Protein AF-A0A929NWH7-F1 (afdb_monomer)

Solvent-accessible surface area (backbone atoms only — not comparable to full-atom values): 11672 Å² total; per-residue (Å²): 136,89,58,57,72,50,75,43,65,22,71,52,68,51,61,23,46,76,48,80,46,80,46,52,67,45,84,37,36,74,33,20,36,39,40,18,30,9,59,18,56,15,31,18,7,38,38,40,39,38,17,72,47,28,38,37,25,41,30,85,75,80,77,41,48,90,88,38,73,91,69,70,60,56,6,30,41,39,13,32,5,59,22,52,9,30,15,7,35,39,39,39,40,25,42,28,40,38,24,32,28,11,38,40,38,11,24,6,38,13,60,14,32,18,6,34,37,39,39,41,24,37,31,38,40,29,26,62,32,7,38,40,38,10,8,10,35,69,77,6,32,32,39,17,6,35,36,39,37,48,24,74,35,37,40,39,32,31,21,44,82,89,63,93,61,82,80,91,82,68,67,65,56,30,28,33,8,37,40,29,7,40,8,50,9,50,27,28,14,13,36,32,41,39,38,29,37,31,41,38,29,23,37,44,8,38,40,30,16,20,4,46,25,70,15,31,15,15,37,36,41,38,44,26,33,28,38,38,34,27,46,54,27,39,83,47,35,28,8,39,43,72,58,56,64,46,77,35,81,34,73,27,48,65,32,52,76,48,81,45,57,75,72,43,80,47,80,43,76,59,76,96,120

Sequence (273 aa):
MHHNTIDVSTRGAGEGGNIEIQTQQIHMGENAKILNNSYSTGNGGQINIKATERLELIDQHIFLTEEDVDKYWKTNIKTNNLSSGNGGSINIDTQYLKLSSGYIFSNTNGQGHGGTIMINSNFLELVSGSLIMAGVLPDGTGDGGEIELNITDTIKLSGFRPGFISDNSIMIHNLQSGIGPVTTGAGNSGLLDISAKNLIISDYASVGAATLTSGNAGSMKIDVDNLYLQSGGLLTNSSSAILGGKFWLATGNGGNLTVIAKEDIIIEGHNPF

Nearest PDB structures (foldseek):
  4yzq-assembly2_B  TM=3.232E-01  e=5.334E+00  Caldicellulosiruptor bescii DSM 6725
  1ee6-assembly1_A  TM=2.459E-01  e=3.525E+00  Bacillus sp. KSM-P15
  4phb-assembly1_A  TM=2.037E-01  e=2.721E+00  Acetivibrio thermocellus ATCC 27405

Secondary structure (DSSP, 8-state):
----EEE--B-SSSPP-EEEEEEEEEEEETT-EEE--B-SSSPP-EEEEEEEEEEEEE-------TTTTTT----EEEEEE-SSSPP-EEEEEEEEEEEES-EEEEEESSSS---EEEEEEEEEEEESS-EEE-SB-TT-BS---EEEEEEEEEEEEE--------SSS--------EEE--B-SBS---EEEEEEEEEEEETT-EEE--BSSSSPP-EEEEEEEEEEEETT-EEE-SSEEEETTEEEE--S---EEEEEEEEEEEEE-----

Structure (mmCIF, N/CA/C/O backbone):
data_AF-A0A929NWH7-F1
#
_entry.id   AF-A0A929NWH7-F1
#
loop_
_atom_site.group_PDB
_atom_site.id
_atom_site.type_symbol
_atom_site.label_atom_id
_atom_site.label_alt_id
_atom_site.label_comp_id
_atom_site.label_asym_id
_atom_site.label_entity_id
_atom_site.label_seq_id
_atom_site.pdbx_PDB_ins_code
_atom_site.Cartn_x
_atom_site.Cartn_y
_atom_site.Cartn_z
_atom_site.occupancy
_atom_site.B_iso_or_equiv
_atom_site.auth_seq_id
_atom_site.auth_comp_id
_atom_site.auth_asym_id
_atom_site.auth_atom_id
_atom_site.pdbx_PDB_model_num
ATOM 1 N N . MET A 1 1 ? 25.118 -11.922 1.288 1.00 50.62 1 MET A N 1
ATOM 2 C CA . MET A 1 1 ? 24.035 -12.004 2.291 1.00 50.62 1 MET A CA 1
ATOM 3 C C . MET A 1 1 ? 22.933 -12.844 1.681 1.00 50.62 1 MET A C 1
ATOM 5 O O . MET A 1 1 ? 22.625 -12.620 0.517 1.00 50.62 1 MET A O 1
ATOM 9 N N . HIS A 1 2 ? 22.430 -13.845 2.398 1.00 60.41 2 HIS A N 1
ATOM 10 C CA . HIS A 1 2 ? 21.413 -14.760 1.881 1.00 60.41 2 HIS A CA 1
ATOM 11 C C . HIS A 1 2 ? 20.032 -14.251 2.292 1.00 60.41 2 HIS A C 1
ATOM 13 O O . HIS A 1 2 ? 19.803 -13.999 3.468 1.00 60.41 2 HIS A O 1
ATOM 19 N N . HIS A 1 3 ? 19.140 -14.087 1.323 1.00 74.50 3 HIS A N 1
ATOM 20 C CA . HIS A 1 3 ? 17.717 -13.852 1.538 1.00 74.50 3 HIS A CA 1
ATOM 21 C C . HIS A 1 3 ? 16.955 -14.954 0.806 1.00 74.50 3 HIS A C 1
ATOM 23 O O . HIS A 1 3 ? 17.344 -15.353 -0.295 1.00 74.50 3 HIS A O 1
ATOM 29 N N . ASN A 1 4 ? 15.872 -15.442 1.402 1.00 89.94 4 ASN A N 1
ATOM 30 C CA . ASN A 1 4 ? 14.994 -16.387 0.724 1.00 89.94 4 ASN A CA 1
ATOM 31 C C . ASN A 1 4 ? 14.063 -15.625 -0.216 1.00 89.94 4 ASN A C 1
ATOM 33 O O . ASN A 1 4 ? 13.573 -14.539 0.108 1.00 89.94 4 ASN A O 1
ATOM 37 N N . THR A 1 5 ? 13.860 -16.154 -1.419 1.00 93.44 5 THR A N 1
ATOM 38 C CA . THR A 1 5 ? 13.087 -15.462 -2.448 1.00 93.44 5 THR A CA 1
ATOM 39 C C . THR A 1 5 ? 12.291 -16.452 -3.289 1.00 93.44 5 THR A C 1
ATOM 41 O O . THR A 1 5 ? 12.854 -17.412 -3.808 1.00 93.44 5 THR A O 1
ATOM 44 N N . ILE A 1 6 ? 10.995 -16.182 -3.439 1.00 95.75 6 ILE A N 1
ATOM 45 C CA . ILE A 1 6 ? 10.158 -16.733 -4.510 1.00 95.75 6 ILE A CA 1
ATOM 46 C C . ILE A 1 6 ? 10.150 -15.680 -5.622 1.00 95.75 6 ILE A C 1
ATOM 48 O O . ILE A 1 6 ? 9.746 -14.549 -5.365 1.00 95.75 6 ILE A O 1
ATOM 52 N N . ASP A 1 7 ? 10.637 -16.014 -6.818 1.00 94.06 7 ASP A N 1
ATOM 53 C CA . ASP A 1 7 ? 10.795 -15.055 -7.921 1.00 94.06 7 ASP A CA 1
ATOM 54 C C . ASP A 1 7 ? 10.292 -15.621 -9.252 1.00 94.06 7 ASP A C 1
ATOM 56 O O . ASP A 1 7 ? 10.698 -16.708 -9.668 1.00 94.06 7 ASP A O 1
ATOM 60 N N . VAL A 1 8 ? 9.444 -14.851 -9.931 1.00 93.50 8 VAL A N 1
ATOM 61 C CA . VAL A 1 8 ? 9.025 -15.075 -11.319 1.00 93.50 8 VAL A CA 1
ATOM 62 C C . VAL A 1 8 ? 9.213 -13.762 -12.070 1.00 93.50 8 VAL A C 1
ATOM 64 O O . VAL A 1 8 ? 8.277 -12.997 -12.252 1.00 93.50 8 VAL A O 1
ATOM 67 N N . SER A 1 9 ? 10.448 -13.468 -12.471 1.00 90.38 9 SER A N 1
ATOM 68 C CA . SER A 1 9 ? 10.786 -12.211 -13.148 1.00 90.38 9 SER A CA 1
ATOM 69 C C . SER A 1 9 ? 10.936 -12.362 -14.665 1.00 90.38 9 SER A C 1
ATOM 71 O O . SER A 1 9 ? 11.575 -13.302 -15.146 1.00 90.38 9 SER A O 1
ATOM 73 N N . THR A 1 10 ? 10.453 -11.374 -15.422 1.00 89.06 10 THR A N 1
ATOM 74 C CA . THR A 1 10 ? 10.613 -11.300 -16.883 1.00 89.06 10 THR A CA 1
ATOM 75 C C . THR A 1 10 ? 11.720 -10.314 -17.262 1.00 89.06 10 THR A C 1
ATOM 77 O O . THR A 1 10 ? 11.726 -9.161 -16.838 1.00 89.06 10 THR A O 1
ATOM 80 N N . ARG A 1 11 ? 12.689 -10.765 -18.074 1.00 87.56 11 ARG A N 1
ATOM 81 C CA . ARG A 1 11 ? 13.831 -9.941 -18.532 1.00 87.56 11 ARG A CA 1
ATOM 82 C C . ARG A 1 11 ? 13.732 -9.460 -19.980 1.00 87.56 11 ARG A C 1
ATOM 84 O O . ARG A 1 11 ? 14.387 -8.487 -20.332 1.00 87.56 11 ARG A O 1
ATOM 91 N N . GLY A 1 12 ? 12.969 -10.161 -20.816 1.00 85.56 12 GLY A N 1
ATOM 92 C CA . GLY A 1 12 ? 12.700 -9.768 -22.202 1.00 85.56 12 GLY A CA 1
ATOM 93 C C . GLY A 1 12 ? 11.411 -8.959 -22.318 1.00 85.56 12 GLY A C 1
ATOM 94 O O . GLY A 1 12 ? 10.717 -8.779 -21.329 1.00 85.56 12 GLY A O 1
ATOM 95 N N . ALA A 1 13 ? 11.052 -8.532 -23.527 1.00 86.50 13 ALA A N 1
ATOM 96 C CA . ALA A 1 13 ? 9.878 -7.689 -23.793 1.00 86.50 13 ALA A CA 1
ATOM 97 C C . ALA A 1 13 ? 8.502 -8.341 -23.513 1.00 86.50 13 ALA A C 1
ATOM 99 O O . ALA A 1 13 ? 7.478 -7.744 -23.826 1.00 86.50 13 ALA A O 1
ATOM 100 N N . GLY A 1 14 ? 8.468 -9.568 -22.983 1.00 85.81 14 GLY A N 1
ATOM 101 C CA . GLY A 1 14 ? 7.230 -10.265 -22.642 1.00 85.81 14 GLY A CA 1
ATOM 102 C C . GLY A 1 14 ? 6.601 -9.752 -21.348 1.00 85.81 14 GLY A C 1
ATOM 103 O O . GLY A 1 14 ? 7.242 -9.060 -20.560 1.00 85.81 14 GLY A O 1
ATOM 104 N N . GLU A 1 15 ? 5.348 -10.133 -21.124 1.00 87.62 15 GLU A N 1
ATOM 105 C CA . GLU A 1 15 ? 4.619 -9.835 -19.889 1.00 87.62 15 GLU A CA 1
ATOM 106 C C . GLU A 1 15 ? 5.225 -10.567 -18.675 1.00 87.62 15 GLU A C 1
ATOM 108 O O . GLU A 1 15 ? 5.894 -11.603 -18.804 1.00 87.62 15 GLU A O 1
ATOM 113 N N . GLY A 1 16 ? 4.998 -10.025 -17.479 1.00 87.06 16 GLY A N 1
ATOM 114 C CA . GLY A 1 16 ? 5.315 -10.691 -16.220 1.00 87.06 16 GLY A CA 1
ATOM 115 C C . GLY A 1 16 ? 4.532 -11.995 -16.039 1.00 87.06 16 GLY A C 1
ATOM 116 O O . GLY A 1 16 ? 3.423 -12.154 -16.548 1.00 87.06 16 GLY A O 1
ATOM 117 N N . GLY A 1 17 ? 5.125 -12.951 -15.322 1.00 91.25 17 GLY A N 1
ATOM 118 C CA . GLY A 1 17 ? 4.490 -14.244 -15.057 1.00 91.25 17 GLY A CA 1
ATOM 119 C C . GLY A 1 17 ? 3.414 -14.169 -13.971 1.00 91.25 17 GLY A C 1
ATOM 120 O O . GLY A 1 17 ? 2.932 -13.094 -13.615 1.00 91.25 17 GLY A O 1
ATOM 121 N N . ASN A 1 18 ? 3.066 -15.318 -13.391 1.00 94.94 18 ASN A N 1
ATOM 122 C CA . ASN A 1 18 ? 2.160 -15.402 -12.245 1.00 94.94 18 ASN A CA 1
ATOM 123 C C . ASN A 1 18 ? 2.819 -16.173 -11.091 1.00 94.94 18 ASN A C 1
ATOM 125 O O . ASN A 1 18 ? 3.452 -17.205 -11.320 1.00 94.94 18 ASN A O 1
ATOM 129 N N . ILE A 1 19 ? 2.635 -15.692 -9.863 1.00 97.94 19 ILE A N 1
ATOM 130 C CA . ILE A 1 19 ? 2.938 -16.417 -8.626 1.00 97.94 19 ILE A CA 1
ATOM 131 C C . ILE A 1 19 ? 1.615 -16.702 -7.929 1.00 97.94 19 ILE A C 1
ATOM 133 O O . ILE A 1 19 ? 0.896 -15.777 -7.576 1.00 97.94 19 ILE A O 1
ATOM 137 N N . GLU A 1 20 ? 1.328 -17.975 -7.681 1.00 98.38 20 GLU A N 1
ATOM 138 C CA . GLU A 1 20 ? 0.145 -18.429 -6.949 1.00 98.38 20 GLU A CA 1
ATOM 139 C C . GLU A 1 20 ? 0.608 -19.158 -5.680 1.00 98.38 20 GLU A C 1
ATOM 141 O O . GLU A 1 20 ? 1.342 -20.145 -5.763 1.00 98.38 20 GLU A O 1
ATOM 146 N N . ILE A 1 21 ? 0.197 -18.679 -4.504 1.00 98.38 21 ILE A N 1
ATOM 147 C CA . ILE A 1 21 ? 0.513 -19.305 -3.214 1.00 98.38 21 ILE A CA 1
ATOM 148 C C . ILE A 1 21 ? -0.787 -19.578 -2.469 1.00 98.38 21 ILE A C 1
ATOM 150 O O . ILE A 1 21 ? -1.560 -18.662 -2.203 1.00 98.38 21 ILE A O 1
ATOM 154 N N . GLN A 1 22 ? -1.005 -20.838 -2.093 1.00 98.56 22 GLN A N 1
ATOM 155 C CA . GLN A 1 22 ? -2.169 -21.267 -1.322 1.00 98.56 22 GLN A CA 1
ATOM 156 C C . GLN A 1 22 ? -1.708 -22.067 -0.106 1.00 98.56 22 GLN A C 1
ATOM 158 O O . GLN A 1 22 ? -1.015 -23.075 -0.238 1.00 98.56 22 GLN A O 1
ATOM 163 N N . THR A 1 23 ? -2.059 -21.599 1.086 1.00 98.56 23 THR A N 1
ATOM 164 C CA . THR A 1 23 ? -1.668 -22.221 2.356 1.00 98.56 23 THR A CA 1
ATOM 165 C C . THR A 1 23 ? -2.619 -21.781 3.470 1.00 98.56 23 THR A C 1
ATOM 167 O O . THR A 1 23 ? -3.522 -20.978 3.252 1.00 98.56 23 THR A O 1
ATOM 170 N N . GLN A 1 24 ? -2.435 -22.305 4.677 1.00 98.44 24 GLN A N 1
ATOM 171 C CA . GLN A 1 24 ? -3.112 -21.783 5.865 1.00 98.44 24 GLN A CA 1
ATOM 172 C C . GLN A 1 24 ? -2.411 -20.529 6.382 1.00 98.44 24 GLN A C 1
ATOM 174 O O . GLN A 1 24 ? -3.053 -19.514 6.647 1.00 98.44 24 GLN A O 1
ATOM 179 N N . GLN A 1 25 ? -1.083 -20.590 6.482 1.00 98.50 25 GLN A N 1
ATOM 180 C CA . GLN A 1 25 ? -0.276 -19.529 7.065 1.00 98.50 25 GLN A CA 1
ATOM 181 C C . GLN A 1 25 ? 0.979 -19.263 6.238 1.00 98.50 25 GLN A C 1
ATOM 183 O O . GLN A 1 25 ? 1.607 -20.193 5.722 1.00 98.50 25 GLN A O 1
ATOM 188 N N . ILE A 1 26 ? 1.359 -17.990 6.161 1.00 98.31 26 ILE A N 1
ATOM 189 C CA . ILE A 1 26 ? 2.634 -17.522 5.621 1.00 98.31 26 ILE A CA 1
ATOM 190 C C . ILE A 1 26 ? 3.293 -16.633 6.670 1.00 98.31 26 ILE A C 1
ATOM 192 O O . ILE A 1 26 ? 2.719 -15.633 7.096 1.00 98.31 26 ILE A O 1
ATOM 196 N N . HIS A 1 27 ? 4.530 -16.978 7.014 1.00 97.31 27 HIS A N 1
ATOM 197 C CA . HIS A 1 27 ? 5.398 -16.195 7.886 1.00 97.31 27 HIS A CA 1
ATOM 198 C C . HIS A 1 27 ? 6.634 -15.796 7.089 1.00 97.31 27 HIS A C 1
ATOM 200 O O . HIS A 1 27 ? 7.461 -16.641 6.746 1.00 97.31 27 HIS A O 1
ATOM 206 N N . MET A 1 28 ? 6.738 -14.517 6.748 1.00 95.56 28 MET A N 1
ATOM 207 C CA . MET A 1 28 ? 7.892 -13.935 6.078 1.00 95.56 28 MET A CA 1
ATOM 208 C C . MET A 1 28 ? 8.642 -13.057 7.070 1.00 95.56 28 MET A C 1
ATOM 210 O O . MET A 1 28 ? 8.052 -12.203 7.727 1.00 95.56 28 MET A O 1
ATOM 214 N N . GLY A 1 29 ? 9.953 -13.225 7.139 1.00 91.44 29 GLY A N 1
ATOM 215 C CA . GLY A 1 29 ? 10.811 -12.340 7.906 1.00 91.44 29 GLY A CA 1
ATOM 216 C C . GLY A 1 29 ? 12.250 -12.429 7.448 1.00 91.44 29 GLY A C 1
ATOM 217 O O . GLY A 1 29 ? 12.541 -13.088 6.450 1.00 91.44 29 GLY A O 1
ATOM 218 N N . GLU A 1 30 ? 13.140 -11.753 8.170 1.00 86.94 30 GLU A N 1
ATOM 219 C CA . GLU A 1 30 ? 14.583 -11.779 7.898 1.00 86.94 30 GLU A CA 1
ATOM 220 C C . GLU A 1 30 ? 14.905 -11.496 6.422 1.00 86.94 30 GLU A C 1
ATOM 222 O O . GLU A 1 30 ? 15.689 -12.204 5.786 1.00 86.94 30 GLU A O 1
ATOM 227 N N . ASN A 1 31 ? 14.304 -10.438 5.869 1.00 86.88 31 ASN A N 1
ATOM 228 C CA . ASN A 1 31 ? 14.505 -10.006 4.488 1.00 86.88 31 ASN A CA 1
ATOM 229 C C . ASN A 1 31 ? 13.919 -10.935 3.401 1.00 86.88 31 ASN A C 1
ATOM 231 O O . ASN A 1 31 ? 14.341 -10.866 2.240 1.00 86.88 31 ASN A O 1
ATOM 235 N N . ALA A 1 32 ? 12.975 -11.819 3.744 1.00 93.25 32 ALA A N 1
ATOM 236 C CA . ALA A 1 32 ? 12.323 -12.716 2.787 1.00 93.25 32 ALA A CA 1
ATOM 237 C C . ALA A 1 32 ? 11.515 -11.957 1.718 1.00 93.25 32 ALA A C 1
ATOM 239 O O . ALA A 1 32 ? 10.913 -10.915 1.985 1.00 93.25 32 ALA A O 1
ATOM 240 N N . LYS A 1 33 ? 11.479 -12.491 0.490 1.00 93.88 33 LYS A N 1
ATOM 241 C CA . LYS A 1 33 ? 10.850 -11.809 -0.652 1.00 93.88 33 LYS A CA 1
ATOM 242 C C . LYS A 1 33 ? 9.948 -12.714 -1.486 1.00 93.88 33 LYS A C 1
ATOM 244 O O . LYS A 1 33 ? 10.284 -13.871 -1.734 1.00 93.88 33 LYS A O 1
ATOM 249 N N . ILE A 1 34 ? 8.860 -12.143 -1.992 1.00 96.62 34 ILE A N 1
ATOM 250 C CA . ILE A 1 34 ? 8.053 -12.705 -3.082 1.00 96.62 34 ILE A CA 1
ATOM 251 C C . ILE A 1 34 ? 8.021 -11.661 -4.197 1.00 96.62 34 ILE A C 1
ATOM 253 O O . ILE A 1 34 ? 7.502 -10.564 -3.999 1.00 96.62 34 ILE A O 1
ATOM 257 N N . LEU A 1 35 ? 8.623 -11.976 -5.342 1.00 93.94 35 LEU A N 1
ATOM 258 C CA . LEU A 1 35 ? 8.922 -11.020 -6.404 1.00 93.94 35 LEU A CA 1
ATOM 259 C C . LEU A 1 35 ? 8.355 -11.478 -7.745 1.00 93.94 35 LEU A C 1
ATOM 261 O O . LEU A 1 35 ? 8.557 -12.613 -8.158 1.00 93.94 35 LEU A O 1
ATOM 265 N N . ASN A 1 36 ? 7.716 -10.566 -8.464 1.00 93.44 36 ASN A N 1
ATOM 266 C CA . ASN A 1 36 ? 7.337 -10.778 -9.856 1.00 93.44 36 ASN A CA 1
ATOM 267 C C . ASN A 1 36 ? 7.574 -9.483 -10.638 1.00 93.44 36 ASN A C 1
ATOM 269 O O . ASN A 1 36 ? 6.679 -8.654 -10.813 1.00 93.44 36 ASN A O 1
ATOM 273 N N . ASN A 1 37 ? 8.839 -9.263 -11.002 1.00 90.25 37 ASN A N 1
ATOM 274 C CA . ASN A 1 37 ? 9.284 -8.024 -11.630 1.00 90.25 37 ASN A CA 1
ATOM 275 C C . ASN A 1 37 ? 9.395 -8.174 -13.153 1.00 90.25 37 ASN A C 1
ATOM 277 O O . ASN A 1 37 ? 9.852 -9.199 -13.657 1.00 90.25 37 ASN A O 1
ATOM 281 N N . SER A 1 38 ? 9.079 -7.108 -13.883 1.00 90.88 38 SER A N 1
ATOM 282 C CA . SER A 1 38 ? 9.427 -6.943 -15.294 1.00 90.88 38 SER A CA 1
ATOM 283 C C . SER A 1 38 ? 10.592 -5.963 -15.435 1.00 90.88 38 SER A C 1
ATOM 285 O O . SER A 1 38 ? 10.579 -4.867 -14.873 1.00 90.88 38 SER A O 1
ATOM 287 N N . TYR A 1 39 ? 11.615 -6.362 -16.189 1.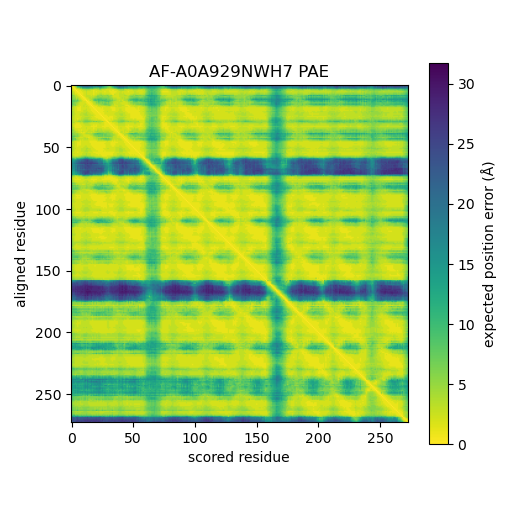00 86.94 39 TYR A N 1
ATOM 288 C CA . TYR A 1 39 ? 12.807 -5.557 -16.484 1.00 86.94 39 TYR A CA 1
ATOM 289 C C . TYR A 1 39 ? 12.807 -5.004 -17.919 1.00 86.94 39 TYR A C 1
ATOM 291 O O . TYR A 1 39 ? 13.825 -4.495 -18.386 1.00 86.94 39 TYR A O 1
ATOM 299 N N . SER A 1 40 ? 11.693 -5.134 -18.640 1.00 87.12 40 SER A N 1
ATOM 300 C CA . SER A 1 40 ? 11.562 -4.713 -20.035 1.00 87.12 40 SER A CA 1
ATOM 301 C C . SER A 1 40 ? 10.172 -4.131 -20.298 1.00 87.12 40 SER A C 1
ATOM 303 O O . SER A 1 40 ? 9.434 -3.813 -19.372 1.00 87.12 40 SER A O 1
ATOM 305 N N . THR A 1 41 ? 9.823 -3.957 -21.567 1.00 87.50 41 THR A N 1
ATOM 306 C CA . THR A 1 41 ? 8.654 -3.191 -22.009 1.00 87.50 41 THR A CA 1
ATOM 307 C C . THR A 1 41 ? 7.301 -3.838 -21.694 1.00 87.50 41 THR A C 1
ATOM 309 O O . THR A 1 41 ? 6.295 -3.142 -21.763 1.00 87.50 41 THR A O 1
ATOM 312 N N . GLY A 1 42 ? 7.249 -5.141 -21.389 1.00 86.88 42 GLY A N 1
ATOM 313 C CA . GLY A 1 42 ? 6.011 -5.827 -20.989 1.00 86.88 42 GLY A CA 1
ATOM 314 C C . GLY A 1 42 ? 5.605 -5.483 -19.556 1.00 86.88 42 GLY A C 1
ATOM 315 O O . GLY A 1 42 ? 6.461 -5.089 -18.758 1.00 86.88 42 GLY A O 1
ATOM 316 N N . ASN A 1 43 ? 4.323 -5.615 -19.214 1.00 87.12 43 ASN A N 1
ATOM 317 C CA . ASN A 1 43 ? 3.795 -5.211 -17.908 1.00 87.12 43 ASN A CA 1
ATOM 318 C C . ASN A 1 43 ? 4.301 -6.111 -16.771 1.00 87.12 43 ASN A C 1
ATOM 320 O O . ASN A 1 43 ? 4.794 -7.221 -16.989 1.00 87.12 43 ASN A O 1
ATOM 324 N N . GLY A 1 44 ? 4.203 -5.611 -15.537 1.00 86.50 44 GLY A N 1
ATOM 325 C CA . GLY A 1 44 ? 4.483 -6.400 -14.342 1.00 86.50 44 GLY A CA 1
ATOM 326 C C . GLY A 1 44 ? 3.530 -7.591 -14.224 1.00 86.50 44 GLY A C 1
ATOM 327 O O . GLY A 1 44 ? 2.405 -7.555 -14.715 1.00 86.50 44 GLY A O 1
ATOM 328 N N . GLY A 1 45 ? 3.993 -8.663 -13.586 1.00 91.31 45 GLY A N 1
ATOM 329 C CA . GLY A 1 45 ? 3.194 -9.876 -13.450 1.00 91.31 45 GLY A CA 1
ATOM 330 C C . GLY A 1 45 ? 2.249 -9.843 -12.255 1.00 91.31 45 GLY A C 1
ATOM 331 O O . GLY A 1 45 ? 2.139 -8.850 -11.533 1.00 91.31 45 GLY A O 1
ATOM 332 N N . GLN A 1 46 ? 1.584 -10.970 -12.028 1.00 96.19 46 GLN A N 1
ATOM 333 C CA . GLN A 1 46 ? 0.599 -11.135 -10.967 1.00 96.19 46 GLN A CA 1
ATOM 334 C C . GLN A 1 46 ? 1.156 -11.947 -9.788 1.00 96.19 46 GLN A C 1
ATOM 336 O O . GLN A 1 46 ? 1.903 -12.911 -9.967 1.00 96.19 46 GLN A O 1
ATOM 341 N N . ILE A 1 47 ? 0.810 -11.548 -8.566 1.00 98.50 47 ILE A N 1
ATOM 342 C CA . ILE A 1 47 ? 1.025 -12.328 -7.344 1.00 98.50 47 ILE A CA 1
ATOM 343 C C . ILE A 1 47 ? -0.339 -12.536 -6.689 1.00 98.50 47 ILE A C 1
ATOM 345 O O . ILE A 1 47 ? -0.970 -11.571 -6.267 1.00 98.50 47 ILE A O 1
ATOM 349 N N . ASN A 1 48 ? -0.772 -13.788 -6.579 1.00 98.69 48 ASN A N 1
ATOM 350 C CA . ASN A 1 48 ? -1.974 -14.204 -5.866 1.00 98.69 48 ASN A CA 1
ATOM 351 C C . ASN A 1 48 ? -1.575 -14.982 -4.616 1.00 98.69 48 ASN A C 1
ATOM 353 O O . ASN A 1 48 ? -0.913 -16.021 -4.697 1.00 98.69 48 ASN A O 1
ATOM 357 N N . ILE A 1 49 ? -1.993 -14.490 -3.456 1.00 98.75 49 ILE A N 1
ATOM 358 C CA . ILE A 1 49 ? -1.749 -15.142 -2.174 1.00 98.75 49 ILE A CA 1
ATOM 359 C C . ILE A 1 49 ? -3.084 -15.419 -1.504 1.00 98.75 49 ILE A C 1
ATOM 361 O O . ILE A 1 49 ? -3.838 -14.499 -1.202 1.00 98.75 49 ILE A O 1
ATOM 365 N N . LYS A 1 50 ? -3.328 -16.694 -1.214 1.00 98.81 50 LYS A N 1
ATOM 366 C CA . LYS A 1 50 ? -4.432 -17.154 -0.382 1.00 98.81 50 LYS A CA 1
ATOM 367 C C . LYS A 1 50 ? -3.8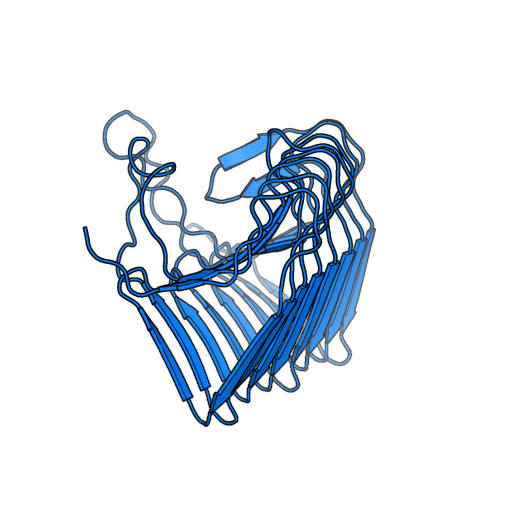78 -17.850 0.855 1.00 98.81 50 LYS A C 1
ATOM 369 O O . LYS A 1 50 ? -3.420 -18.992 0.779 1.00 98.81 50 LYS A O 1
ATOM 374 N N . ALA A 1 51 ? -3.920 -17.164 1.990 1.00 98.56 51 ALA A N 1
ATOM 375 C CA . ALA A 1 51 ? -3.545 -17.715 3.286 1.00 98.56 51 ALA A CA 1
ATOM 376 C C . ALA A 1 51 ? -4.801 -17.810 4.153 1.00 98.56 51 ALA A C 1
ATOM 378 O O . ALA A 1 51 ? -5.282 -16.799 4.637 1.00 98.56 51 ALA A O 1
ATOM 379 N N . THR A 1 52 ? -5.376 -18.997 4.347 1.00 98.56 52 THR A N 1
ATOM 380 C CA . THR A 1 52 ? -6.722 -19.095 4.951 1.00 98.56 52 THR A CA 1
ATOM 381 C C . THR A 1 52 ? -6.811 -18.603 6.397 1.00 98.56 52 THR A C 1
ATOM 383 O O . THR A 1 52 ? -7.919 -18.434 6.895 1.00 98.56 52 THR A O 1
ATOM 386 N N . GLU A 1 53 ? -5.682 -18.385 7.072 1.00 98.62 53 GLU A N 1
ATOM 387 C CA . GLU A 1 53 ? -5.623 -17.878 8.444 1.00 98.62 53 GLU A CA 1
ATOM 388 C C . GLU A 1 53 ? -4.768 -16.614 8.567 1.00 98.62 53 GLU A C 1
ATOM 390 O O . GLU A 1 53 ? -5.208 -15.629 9.161 1.00 98.62 53 GLU A O 1
ATOM 395 N N . ARG A 1 54 ? -3.525 -16.631 8.064 1.00 98.44 54 ARG A N 1
ATOM 396 C CA . ARG A 1 54 ? -2.559 -15.581 8.410 1.00 98.44 54 ARG A CA 1
ATOM 397 C C . ARG A 1 54 ? -1.489 -15.350 7.349 1.00 98.44 54 ARG A C 1
ATOM 399 O O . ARG A 1 54 ? -0.859 -16.297 6.883 1.00 98.44 54 ARG A O 1
ATOM 406 N N . LEU A 1 55 ? -1.209 -14.085 7.057 1.00 98.69 55 LEU A N 1
ATOM 407 C CA . LEU A 1 55 ? -0.023 -13.637 6.329 1.00 98.69 55 LEU A CA 1
ATOM 408 C C . LEU A 1 55 ? 0.703 -12.588 7.174 1.00 98.69 55 LEU A C 1
ATOM 410 O O . LEU A 1 55 ? 0.138 -11.545 7.507 1.00 98.69 55 LEU A O 1
ATOM 414 N N . GLU A 1 56 ? 1.956 -12.864 7.516 1.00 98.38 56 GLU A N 1
ATOM 415 C CA . GLU A 1 56 ? 2.800 -11.973 8.309 1.00 98.38 56 GLU A CA 1
ATOM 416 C C . GLU A 1 56 ? 4.097 -11.655 7.581 1.00 98.38 56 GLU A C 1
ATOM 418 O O . GLU A 1 56 ? 4.808 -12.554 7.138 1.00 98.38 56 GLU A O 1
ATOM 423 N N . LEU A 1 57 ? 4.411 -10.365 7.480 1.00 95.50 57 LEU A N 1
ATOM 424 C CA . LEU A 1 57 ? 5.689 -9.853 6.999 1.00 95.50 57 LEU A CA 1
ATOM 425 C C . LEU A 1 57 ? 6.337 -9.080 8.147 1.00 95.50 57 LEU A C 1
ATOM 427 O O . LEU A 1 57 ? 5.925 -7.962 8.465 1.00 95.50 57 LEU A O 1
ATOM 431 N N . ILE A 1 58 ? 7.325 -9.695 8.789 1.00 91.69 58 ILE A N 1
ATOM 432 C CA . ILE A 1 58 ? 7.958 -9.194 10.007 1.00 91.69 58 ILE A CA 1
ATOM 433 C C . ILE A 1 58 ? 9.455 -9.047 9.767 1.00 91.69 58 ILE A C 1
ATOM 435 O O . ILE A 1 58 ? 10.185 -10.032 9.683 1.00 91.69 58 ILE A O 1
ATOM 439 N N . ASP A 1 59 ? 9.929 -7.808 9.717 1.00 86.00 59 ASP A N 1
ATOM 440 C CA . ASP A 1 59 ? 11.356 -7.510 9.684 1.00 86.00 59 ASP A CA 1
ATOM 441 C C . ASP A 1 59 ? 11.835 -6.927 11.016 1.00 86.00 59 ASP A C 1
ATOM 443 O O . ASP A 1 59 ? 11.098 -6.228 11.710 1.00 86.00 59 ASP A O 1
ATOM 447 N N . GLN A 1 60 ? 13.084 -7.221 11.376 1.00 70.94 60 GLN A N 1
ATOM 448 C CA . GLN A 1 60 ? 13.699 -6.769 12.629 1.00 70.94 60 GLN A CA 1
ATOM 449 C C . GLN A 1 60 ? 14.536 -5.494 12.449 1.00 70.94 60 GLN A C 1
ATOM 451 O O . GLN A 1 60 ? 14.934 -4.874 13.436 1.00 70.94 60 GLN A O 1
ATOM 456 N N . HIS A 1 61 ? 14.804 -5.069 11.209 1.00 61.69 61 HIS A N 1
ATOM 457 C CA . HIS A 1 61 ? 15.569 -3.847 10.965 1.00 61.69 61 HIS A CA 1
ATOM 458 C C . HIS A 1 61 ? 14.667 -2.626 11.112 1.00 61.69 61 HIS A C 1
ATOM 460 O O . HIS A 1 61 ? 13.867 -2.330 10.233 1.00 61.69 61 HIS A O 1
ATOM 466 N N . ILE A 1 62 ? 14.806 -1.908 12.223 1.00 54.12 62 ILE A N 1
ATOM 467 C CA . ILE A 1 62 ? 13.997 -0.728 12.575 1.00 54.12 62 ILE A CA 1
ATOM 468 C C . ILE A 1 62 ? 14.788 0.578 12.335 1.00 54.12 62 ILE A C 1
ATOM 470 O O . ILE A 1 62 ? 14.218 1.660 12.328 1.00 54.12 62 ILE A O 1
ATOM 474 N N . PHE A 1 63 ? 16.089 0.504 12.042 1.00 52.47 63 PHE A N 1
ATOM 475 C CA . PHE A 1 63 ? 16.957 1.677 11.914 1.00 52.47 63 PHE A CA 1
ATOM 476 C C . PHE A 1 63 ? 17.493 1.798 10.492 1.00 52.47 63 PHE A C 1
ATOM 478 O O . PHE A 1 63 ? 18.126 0.873 9.988 1.00 52.47 63 PHE A O 1
ATOM 485 N N . LEU A 1 64 ? 17.223 2.931 9.850 1.00 49.72 64 LEU A N 1
ATOM 486 C CA . LEU A 1 64 ? 17.932 3.351 8.648 1.00 49.72 64 LEU A CA 1
ATOM 487 C C . LEU A 1 64 ? 18.864 4.481 9.082 1.00 49.72 64 LEU A C 1
ATOM 489 O O . LEU A 1 64 ? 18.418 5.393 9.776 1.00 49.72 64 LEU A O 1
ATOM 493 N N . THR A 1 65 ? 20.140 4.423 8.719 1.00 50.41 65 THR A N 1
ATOM 494 C CA . THR A 1 65 ? 20.941 5.638 8.530 1.00 50.41 65 THR A CA 1
ATOM 495 C C . THR A 1 65 ? 20.778 6.104 7.078 1.00 50.41 65 THR A C 1
ATOM 497 O O . THR A 1 65 ? 20.236 5.376 6.248 1.00 50.41 65 THR A O 1
ATOM 500 N N . GLU A 1 66 ? 21.187 7.328 6.737 1.00 45.97 66 GLU A N 1
ATOM 501 C CA . GLU A 1 66 ? 21.076 7.861 5.364 1.00 45.97 66 GLU A CA 1
ATOM 502 C C . GLU A 1 66 ? 21.853 7.017 4.326 1.00 45.97 66 GLU A C 1
ATOM 504 O O . GLU A 1 66 ? 21.451 6.959 3.169 1.00 45.97 66 GLU A O 1
ATOM 509 N N . GLU A 1 67 ? 22.878 6.261 4.747 1.00 48.06 67 GLU A N 1
ATOM 510 C CA . GLU A 1 67 ? 23.581 5.275 3.905 1.00 48.06 67 GLU A CA 1
ATOM 511 C C . GLU A 1 67 ? 22.810 3.947 3.709 1.00 48.06 67 GLU A C 1
ATOM 513 O O . GLU A 1 67 ? 23.159 3.162 2.824 1.00 48.06 67 GLU A O 1
ATOM 518 N N . ASP A 1 68 ? 21.747 3.687 4.482 1.00 50.38 68 ASP A N 1
ATOM 519 C CA . ASP A 1 68 ? 21.016 2.407 4.482 1.00 50.38 68 ASP A CA 1
ATOM 520 C C . ASP A 1 68 ? 19.711 2.417 3.670 1.00 50.38 68 ASP A C 1
ATOM 522 O O . ASP A 1 68 ? 19.193 1.346 3.329 1.00 50.38 68 ASP A O 1
ATOM 526 N N . VAL A 1 69 ? 19.173 3.602 3.353 1.00 48.34 69 VAL A N 1
ATOM 527 C CA . VAL A 1 69 ? 17.837 3.767 2.741 1.00 48.34 69 VAL A CA 1
ATOM 528 C C . VAL A 1 69 ? 17.754 3.101 1.365 1.00 48.34 69 VAL A C 1
ATOM 530 O O . VAL A 1 69 ? 16.749 2.466 1.048 1.00 48.34 69 VAL A O 1
ATOM 533 N N . ASP A 1 70 ? 18.837 3.148 0.590 1.00 44.00 70 ASP A N 1
ATOM 534 C CA . ASP A 1 70 ? 18.866 2.596 -0.767 1.00 44.00 70 ASP A CA 1
ATOM 535 C C . ASP A 1 70 ? 19.290 1.117 -0.827 1.00 44.00 70 ASP A C 1
ATOM 537 O O . ASP A 1 70 ? 19.277 0.522 -1.910 1.00 44.00 70 ASP A O 1
ATOM 541 N N . LYS A 1 71 ? 19.662 0.483 0.303 1.00 52.12 71 LYS A N 1
ATOM 542 C CA . LYS A 1 71 ? 20.334 -0.831 0.251 1.00 52.12 71 LYS A CA 1
ATOM 543 C C . LYS A 1 71 ? 19.783 -1.974 1.108 1.00 52.12 71 LYS A C 1
ATOM 545 O O . LYS A 1 71 ? 20.130 -3.109 0.783 1.00 52.12 71 LYS A O 1
ATOM 550 N N . TYR A 1 72 ? 18.909 -1.798 2.104 1.00 53.09 72 TYR A N 1
ATOM 551 C CA . TYR A 1 72 ? 18.610 -2.923 3.019 1.00 53.09 72 TYR A CA 1
ATOM 552 C C . TYR A 1 72 ? 17.175 -3.484 2.978 1.00 53.09 72 TYR A C 1
ATOM 554 O O . TYR A 1 72 ? 16.279 -3.113 3.726 1.00 53.09 72 TYR A O 1
ATOM 562 N N . TRP A 1 73 ? 17.008 -4.423 2.040 1.00 61.47 73 TRP A N 1
ATOM 563 C CA . TRP A 1 73 ? 16.402 -5.764 2.155 1.00 61.47 73 TRP A CA 1
ATOM 564 C C . TRP A 1 73 ? 15.117 -6.026 2.950 1.00 61.47 73 T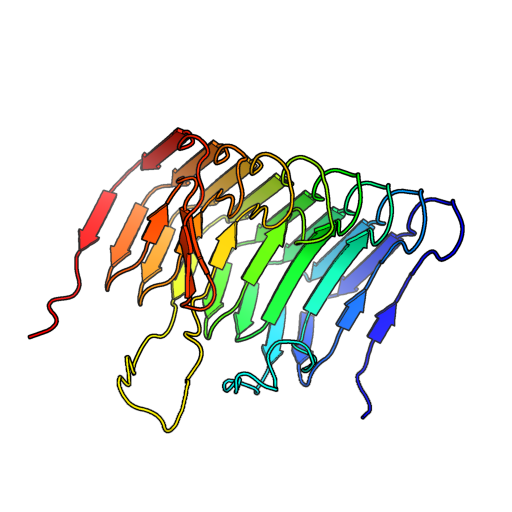RP A C 1
ATOM 566 O O . TRP A 1 73 ? 14.859 -7.185 3.215 1.00 61.47 73 TRP A O 1
ATOM 576 N N . LYS A 1 74 ? 14.252 -5.056 3.232 1.00 76.81 74 LYS A N 1
ATOM 577 C CA . LYS A 1 74 ? 12.993 -5.335 3.951 1.00 76.81 74 LYS A CA 1
ATOM 578 C C . LYS A 1 74 ? 12.216 -6.521 3.389 1.00 76.81 74 LYS A C 1
ATOM 580 O O . LYS A 1 74 ? 12.124 -6.696 2.170 1.00 76.81 74 LYS A O 1
ATOM 585 N N . THR A 1 75 ? 11.617 -7.289 4.284 1.00 90.81 75 THR A N 1
ATOM 586 C CA . THR A 1 75 ? 10.664 -8.342 3.943 1.00 90.81 75 THR A CA 1
ATOM 587 C C . THR A 1 75 ? 9.543 -7.769 3.076 1.00 90.81 75 THR A C 1
ATOM 589 O O . THR A 1 75 ? 8.887 -6.803 3.475 1.00 90.81 75 THR A O 1
ATOM 592 N N . ASN A 1 76 ? 9.349 -8.308 1.866 1.00 93.25 76 ASN A N 1
ATOM 593 C CA . ASN A 1 76 ? 8.409 -7.711 0.916 1.00 93.25 76 ASN A CA 1
ATOM 594 C C . ASN A 1 76 ? 7.722 -8.684 -0.047 1.00 93.25 76 ASN A C 1
ATOM 596 O O . ASN A 1 76 ? 8.284 -9.706 -0.446 1.00 93.25 76 ASN A O 1
ATOM 600 N N . ILE A 1 77 ? 6.519 -8.293 -0.465 1.00 97.12 77 ILE A N 1
ATOM 601 C CA . ILE A 1 77 ? 5.821 -8.815 -1.643 1.00 97.12 77 ILE A CA 1
ATOM 602 C C . ILE A 1 77 ? 5.817 -7.704 -2.689 1.00 97.12 77 ILE A C 1
ATOM 604 O O . ILE A 1 77 ? 5.425 -6.575 -2.387 1.00 97.12 77 ILE A O 1
ATOM 608 N N . LYS A 1 78 ? 6.283 -7.991 -3.906 1.00 94.12 78 LYS A N 1
ATOM 609 C CA . LYS A 1 78 ? 6.565 -6.929 -4.871 1.00 94.12 78 LYS A CA 1
ATOM 610 C C . LYS A 1 78 ? 6.338 -7.323 -6.326 1.00 94.12 78 LYS A C 1
ATOM 612 O O . LYS A 1 78 ? 6.891 -8.311 -6.804 1.00 94.12 78 LYS A O 1
ATOM 617 N N . THR A 1 79 ? 5.610 -6.470 -7.041 1.00 92.88 79 THR A N 1
ATOM 618 C CA . THR A 1 79 ? 5.478 -6.478 -8.502 1.00 92.88 79 THR A CA 1
ATOM 619 C C . THR A 1 79 ? 5.967 -5.147 -9.066 1.00 92.88 79 THR A C 1
ATOM 621 O O . THR A 1 79 ? 5.250 -4.151 -9.040 1.00 92.88 79 THR A O 1
ATOM 624 N N . ASN A 1 80 ? 7.204 -5.092 -9.565 1.00 86.88 80 ASN A N 1
ATOM 625 C CA . ASN A 1 80 ? 7.711 -3.877 -10.205 1.00 86.88 80 ASN A CA 1
ATOM 626 C C . ASN A 1 80 ? 7.831 -4.008 -11.715 1.00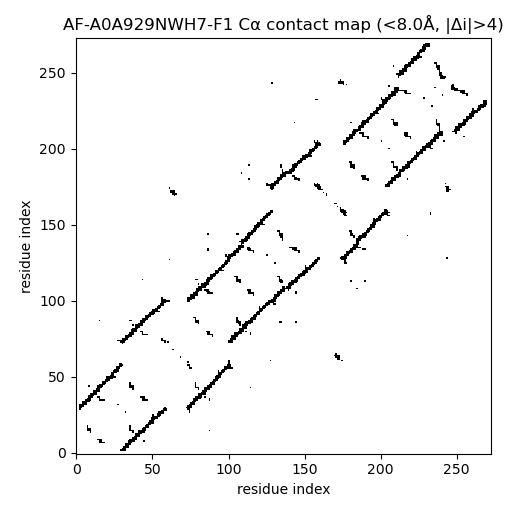 86.88 80 ASN A C 1
ATOM 628 O O . ASN A 1 80 ? 8.348 -5.006 -12.206 1.00 86.88 80 ASN A O 1
ATOM 632 N N . ASN A 1 81 ? 7.501 -2.937 -12.430 1.00 88.44 81 ASN A N 1
ATOM 633 C CA . ASN A 1 81 ? 8.058 -2.695 -13.755 1.00 88.44 81 ASN A CA 1
ATOM 634 C C . ASN A 1 81 ? 9.254 -1.749 -13.654 1.00 88.44 81 ASN A C 1
ATOM 636 O O . ASN A 1 81 ? 9.186 -0.740 -12.961 1.00 88.44 81 ASN A O 1
ATOM 640 N N . LEU A 1 82 ? 10.369 -2.076 -14.296 1.00 84.00 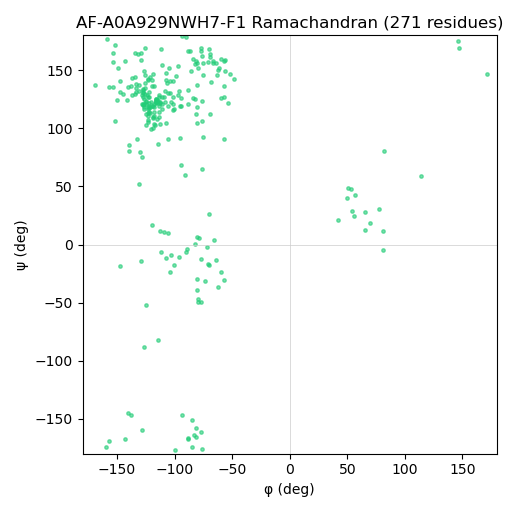82 LEU A N 1
ATOM 641 C CA . LEU A 1 82 ? 11.596 -1.271 -14.261 1.00 84.00 82 LEU A CA 1
ATOM 642 C C . LEU A 1 82 ? 11.922 -0.646 -15.628 1.00 84.00 82 LEU A C 1
ATOM 644 O O . LEU A 1 82 ? 13.024 -0.143 -15.828 1.00 84.00 82 LEU A O 1
ATOM 648 N N . SER A 1 83 ? 10.985 -0.702 -16.574 1.00 87.88 83 SER A N 1
ATOM 649 C CA . SER A 1 83 ? 11.091 -0.131 -17.915 1.00 87.88 83 SER A CA 1
ATOM 650 C C . SER A 1 83 ? 9.741 0.491 -18.306 1.00 87.88 83 SER A C 1
ATOM 652 O O . SER A 1 83 ? 9.077 1.088 -17.467 1.00 87.88 83 SER A O 1
ATOM 654 N N . SER A 1 84 ? 9.322 0.434 -19.569 1.00 85.75 84 SER A N 1
ATOM 655 C CA . SER A 1 84 ? 8.153 1.185 -20.052 1.00 85.75 84 SER A CA 1
ATOM 656 C C . SER A 1 84 ? 6.782 0.545 -19.795 1.00 85.75 84 SER A C 1
ATOM 658 O O . SER A 1 84 ? 5.790 1.108 -20.246 1.00 85.75 84 SER A O 1
ATOM 660 N N . GLY A 1 85 ? 6.699 -0.625 -19.153 1.00 88.25 85 GLY A N 1
ATOM 661 C CA . GLY A 1 85 ? 5.415 -1.286 -18.890 1.00 88.25 85 GLY A CA 1
ATOM 662 C C . GLY A 1 85 ? 4.747 -0.806 -17.596 1.00 88.25 85 GLY A C 1
ATOM 663 O O . GLY A 1 85 ? 5.374 -0.167 -16.745 1.00 88.25 85 GLY A O 1
ATOM 664 N N . ASN A 1 86 ? 3.470 -1.148 -17.421 1.00 90.31 86 ASN A N 1
ATOM 665 C CA . ASN A 1 86 ? 2.741 -0.864 -16.183 1.00 90.31 86 ASN A CA 1
ATOM 666 C C . ASN A 1 86 ? 3.242 -1.746 -15.030 1.00 90.31 86 ASN A C 1
ATOM 668 O O . ASN A 1 86 ? 3.790 -2.833 -15.262 1.00 90.31 86 ASN A O 1
ATOM 672 N N . GLY A 1 87 ? 3.035 -1.291 -13.790 1.00 90.81 87 GLY A N 1
ATOM 673 C CA . GLY A 1 87 ? 3.196 -2.116 -12.591 1.00 90.81 87 GLY A CA 1
ATOM 674 C C . GLY A 1 87 ? 2.331 -3.381 -12.652 1.00 90.81 87 GLY A C 1
ATOM 675 O O . GLY A 1 87 ? 1.390 -3.465 -13.439 1.00 90.81 87 GLY A O 1
ATOM 676 N N . GLY A 1 88 ? 2.693 -4.395 -11.866 1.00 94.88 88 GLY A N 1
ATOM 677 C CA . GLY A 1 88 ? 1.949 -5.658 -11.855 1.00 94.88 88 GLY A CA 1
ATOM 678 C C . GLY A 1 88 ? 0.693 -5.602 -10.991 1.00 94.88 88 GLY A C 1
ATOM 679 O O . GLY A 1 88 ? 0.174 -4.532 -10.696 1.00 94.88 88 GLY A O 1
ATOM 680 N N . SER A 1 89 ? 0.213 -6.762 -10.553 1.00 97.19 89 SER A N 1
ATOM 681 C CA . SER A 1 89 ? -0.933 -6.842 -9.640 1.00 97.19 89 SER A CA 1
ATOM 682 C C . SER A 1 89 ? -0.642 -7.755 -8.456 1.00 97.19 89 SER A C 1
ATOM 684 O O . SER A 1 89 ? -0.104 -8.849 -8.640 1.00 97.19 89 SER A O 1
ATOM 686 N N . ILE A 1 90 ? -1.032 -7.347 -7.253 1.00 98.69 90 ILE A N 1
ATOM 687 C CA . ILE A 1 90 ? -0.936 -8.160 -6.037 1.00 98.69 90 ILE A CA 1
ATOM 688 C C . ILE A 1 90 ? -2.341 -8.349 -5.471 1.00 98.69 90 ILE A C 1
ATOM 690 O O . ILE A 1 90 ? -2.982 -7.375 -5.093 1.00 98.69 90 ILE A O 1
ATOM 694 N N . ASN A 1 91 ? -2.787 -9.599 -5.375 1.00 98.81 91 ASN A N 1
ATOM 695 C CA . ASN A 1 91 ? -4.055 -9.977 -4.758 1.00 98.81 91 ASN A CA 1
ATOM 696 C C . ASN A 1 91 ? -3.778 -10.816 -3.510 1.00 98.81 91 ASN A C 1
ATOM 698 O O . ASN A 1 91 ? -3.108 -11.851 -3.591 1.00 98.81 91 ASN A O 1
ATOM 702 N N . ILE A 1 92 ? -4.288 -10.380 -2.360 1.00 98.88 92 ILE A N 1
ATOM 703 C CA . ILE A 1 92 ? -4.128 -11.074 -1.079 1.00 98.88 92 ILE A CA 1
ATOM 704 C C . ILE A 1 92 ? -5.507 -11.373 -0.494 1.00 98.88 92 ILE A C 1
ATOM 706 O O . ILE A 1 92 ? -6.322 -10.470 -0.328 1.00 98.88 92 ILE A O 1
ATOM 710 N N . ASP A 1 93 ? -5.737 -12.636 -0.154 1.00 98.88 93 ASP A N 1
ATOM 711 C CA . ASP A 1 93 ? -6.904 -13.137 0.573 1.00 98.88 93 ASP A CA 1
ATOM 712 C C . ASP A 1 93 ? -6.412 -13.868 1.832 1.00 98.88 93 ASP A C 1
ATOM 714 O O . ASP A 1 93 ? -5.711 -14.885 1.748 1.00 98.88 93 ASP A O 1
ATOM 718 N N . THR A 1 94 ? -6.707 -13.310 3.007 1.00 98.81 94 THR A N 1
ATOM 719 C CA . THR A 1 94 ? -6.333 -13.893 4.303 1.00 98.81 94 THR A CA 1
ATOM 720 C C . THR A 1 94 ? -7.285 -13.474 5.404 1.00 98.81 94 THR A C 1
ATOM 722 O O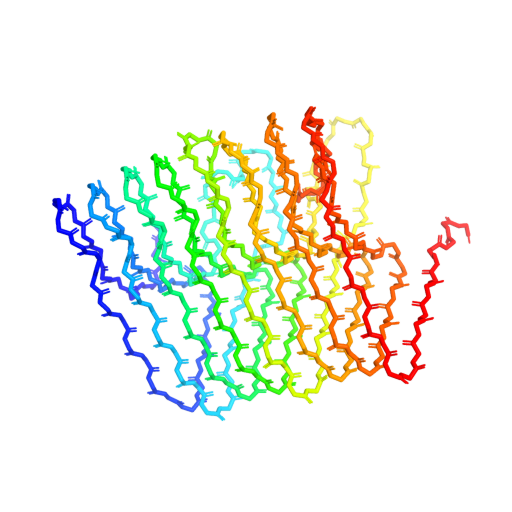 . THR A 1 94 ? -7.892 -12.428 5.309 1.00 98.81 94 THR A O 1
ATOM 725 N N . GLN A 1 95 ? -7.412 -14.218 6.501 1.00 98.75 95 GLN A N 1
ATOM 726 C CA . GLN A 1 95 ? -8.190 -13.711 7.642 1.00 98.75 95 GLN A CA 1
ATOM 727 C C . GLN A 1 95 ? -7.449 -12.607 8.405 1.00 98.75 95 GLN A C 1
ATOM 729 O O . GLN A 1 95 ? -8.074 -11.716 8.979 1.00 98.75 95 GLN A O 1
ATOM 734 N N . TYR A 1 96 ? -6.120 -12.663 8.431 1.00 98.81 96 TYR A N 1
ATOM 735 C CA . TYR A 1 96 ? -5.293 -11.700 9.144 1.00 98.81 96 TYR A CA 1
ATOM 736 C C . TYR A 1 96 ? -4.040 -11.376 8.334 1.00 98.81 96 TYR A C 1
ATOM 738 O O . TYR A 1 96 ? -3.267 -12.273 7.980 1.00 98.81 96 TYR A O 1
ATOM 746 N N . LEU A 1 97 ? -3.833 -10.089 8.060 1.00 98.81 97 LEU A N 1
ATOM 747 C CA . LEU A 1 97 ? -2.630 -9.560 7.431 1.00 98.81 97 LEU A CA 1
ATOM 748 C C . LEU A 1 97 ? -1.919 -8.622 8.404 1.00 98.81 97 LEU A C 1
ATOM 750 O O . LEU A 1 97 ? -2.498 -7.632 8.852 1.00 98.81 97 LEU A O 1
ATOM 754 N N . LYS A 1 98 ? -0.647 -8.902 8.689 1.00 98.25 98 LYS A N 1
ATOM 755 C CA . LYS A 1 98 ? 0.206 -8.007 9.470 1.00 98.25 98 LYS A CA 1
ATOM 756 C C . LYS A 1 98 ? 1.512 -7.702 8.766 1.00 98.25 98 LYS A C 1
ATOM 758 O O . LYS A 1 98 ? 2.230 -8.593 8.313 1.00 98.25 98 LYS A O 1
ATOM 763 N N . LEU A 1 99 ? 1.840 -6.420 8.768 1.00 95.56 99 LEU A N 1
ATOM 764 C CA . LEU A 1 99 ? 3.113 -5.874 8.345 1.00 95.56 99 LEU A CA 1
ATOM 765 C C . LEU A 1 99 ? 3.764 -5.215 9.564 1.00 95.56 99 LEU A C 1
ATOM 767 O O . LEU A 1 99 ? 3.197 -4.309 10.179 1.00 95.56 99 LEU A O 1
ATOM 771 N N . SER A 1 100 ? 4.960 -5.673 9.917 1.00 91.69 100 SER A N 1
ATOM 772 C CA . SER A 1 100 ? 5.824 -5.038 10.911 1.00 91.69 100 SER A CA 1
ATOM 773 C C . SER A 1 100 ? 7.171 -4.779 10.261 1.00 91.69 100 SER A C 1
ATOM 775 O O . SER A 1 100 ? 7.945 -5.712 10.056 1.00 91.69 100 SER A O 1
ATOM 777 N N . SER A 1 101 ? 7.426 -3.524 9.891 1.00 87.31 101 SER A N 1
ATOM 778 C CA . SER A 1 101 ? 8.549 -3.151 9.020 1.00 87.31 101 SER A CA 1
ATOM 779 C C . SER A 1 101 ? 8.574 -3.920 7.682 1.00 87.31 101 SER A C 1
ATOM 781 O O . SER A 1 101 ? 9.645 -4.135 7.115 1.00 87.31 101 SER A O 1
ATOM 783 N N . GLY A 1 102 ? 7.403 -4.335 7.182 1.00 90.31 102 GLY A N 1
ATOM 784 C CA . GLY A 1 102 ? 7.236 -5.088 5.935 1.00 90.31 102 GLY A CA 1
ATOM 785 C C . GLY A 1 102 ? 6.557 -4.267 4.838 1.00 90.31 102 GLY A C 1
ATOM 786 O O . GLY A 1 102 ? 5.805 -3.334 5.136 1.00 90.31 102 GLY A O 1
ATOM 787 N N . TYR A 1 103 ? 6.814 -4.618 3.571 1.00 92.31 103 TYR A N 1
ATOM 788 C CA . TYR A 1 103 ? 6.320 -3.872 2.404 1.00 92.31 103 TYR A CA 1
ATOM 789 C C . TYR A 1 103 ? 5.498 -4.713 1.427 1.00 92.31 103 TYR A C 1
ATOM 791 O O . TYR A 1 103 ? 5.848 -5.853 1.118 1.00 92.31 103 TYR A O 1
ATOM 799 N N . ILE A 1 104 ? 4.450 -4.107 0.870 1.00 96.38 104 ILE A N 1
ATOM 800 C CA . ILE A 1 104 ? 3.694 -4.641 -0.268 1.00 96.38 104 ILE A CA 1
ATOM 801 C C . ILE A 1 104 ? 3.684 -3.581 -1.363 1.00 96.38 104 ILE A C 1
ATOM 803 O O . ILE A 1 104 ? 3.083 -2.521 -1.189 1.00 96.38 104 ILE A O 1
ATOM 807 N N . PHE A 1 105 ? 4.360 -3.857 -2.477 1.00 94.44 105 PHE A N 1
ATOM 808 C CA . PHE A 1 105 ? 4.602 -2.867 -3.526 1.00 94.44 105 PHE A CA 1
ATOM 809 C C . PHE A 1 105 ? 4.175 -3.335 -4.908 1.00 94.44 105 PHE A C 1
ATOM 811 O O . PHE A 1 105 ? 4.607 -4.385 -5.374 1.00 94.44 105 PHE A O 1
ATOM 818 N N . SER A 1 106 ? 3.412 -2.500 -5.601 1.00 94.75 106 SER A N 1
ATOM 819 C CA . SER A 1 106 ? 3.041 -2.710 -6.996 1.00 94.75 106 SER A CA 1
ATOM 820 C C . SER A 1 106 ? 3.355 -1.463 -7.816 1.00 94.75 106 SER A C 1
ATOM 822 O O . SER A 1 106 ? 2.493 -0.641 -8.120 1.00 94.75 106 SER A O 1
ATOM 824 N N . ASN A 1 107 ? 4.642 -1.262 -8.092 1.00 90.75 107 ASN A N 1
ATOM 825 C CA . ASN A 1 107 ? 5.148 0.008 -8.605 1.00 90.75 107 ASN A CA 1
ATOM 826 C C . ASN A 1 107 ? 5.650 -0.100 -10.049 1.00 90.75 107 ASN A C 1
ATOM 828 O O . ASN A 1 107 ? 5.912 -1.182 -10.573 1.00 90.75 107 ASN A O 1
ATOM 832 N N . THR A 1 108 ? 5.893 1.047 -10.669 1.00 90.06 108 THR A N 1
ATOM 833 C CA . THR A 1 108 ? 6.682 1.160 -11.903 1.00 90.06 108 THR A CA 1
ATOM 834 C C . THR A 1 108 ? 7.814 2.169 -11.717 1.00 90.06 108 THR A C 1
ATOM 836 O O . THR A 1 108 ? 7.671 3.128 -10.964 1.00 90.06 108 THR A O 1
ATOM 839 N N . ASN A 1 109 ? 8.961 1.937 -12.352 1.00 85.25 109 ASN A N 1
ATOM 840 C CA . ASN A 1 109 ? 10.100 2.859 -12.402 1.00 85.25 109 ASN A CA 1
ATOM 841 C C . ASN A 1 109 ? 10.444 3.286 -13.836 1.00 85.25 109 ASN A C 1
ATOM 843 O O . ASN A 1 109 ? 11.553 3.743 -14.091 1.00 85.25 109 ASN A O 1
ATOM 847 N N . GLY A 1 110 ? 9.531 3.098 -14.788 1.00 83.81 110 GLY A N 1
ATOM 848 C CA . GLY A 1 110 ? 9.669 3.693 -16.114 1.00 83.81 110 GLY A CA 1
ATOM 849 C C . GLY A 1 110 ? 8.339 4.247 -16.600 1.00 83.81 110 GLY A C 1
ATOM 850 O O . GLY A 1 110 ? 7.584 4.787 -15.801 1.00 83.81 110 GLY A O 1
ATOM 851 N N . GLN A 1 111 ? 8.073 4.195 -17.904 1.00 85.31 111 GLN A N 1
ATOM 852 C CA . GLN A 1 111 ? 7.032 5.023 -18.535 1.00 85.31 111 GLN A CA 1
ATOM 853 C C . GLN A 1 111 ? 5.578 4.523 -18.393 1.00 85.31 111 GLN A C 1
ATOM 855 O O . GLN A 1 111 ? 4.686 5.085 -19.027 1.00 85.31 111 GLN A O 1
ATOM 860 N N . GLY A 1 112 ? 5.336 3.464 -17.619 1.00 87.38 112 GLY A N 1
ATOM 861 C CA . GLY A 1 112 ? 3.991 2.933 -17.385 1.00 87.38 112 GLY A CA 1
ATOM 862 C C . GLY A 1 112 ? 3.288 3.543 -16.172 1.00 87.38 112 GLY A C 1
ATOM 863 O O . GLY A 1 112 ? 3.853 4.343 -15.431 1.00 87.38 112 GLY A O 1
ATOM 864 N N . HIS A 1 113 ? 2.052 3.113 -15.939 1.00 91.50 113 HIS A N 1
ATOM 865 C CA . HIS A 1 113 ? 1.279 3.437 -14.738 1.00 91.50 113 HIS A CA 1
ATOM 866 C C . HIS A 1 113 ? 1.665 2.535 -13.555 1.00 91.50 113 HIS A C 1
ATOM 868 O O . HIS A 1 113 ? 2.201 1.435 -13.743 1.00 91.50 113 HIS A O 1
ATOM 874 N N . GLY A 1 114 ? 1.393 2.989 -12.327 1.00 92.06 114 GLY A N 1
ATOM 875 C CA . GLY A 1 114 ? 1.477 2.142 -11.133 1.00 92.06 114 GLY A CA 1
ATOM 876 C C . GLY A 1 114 ? 0.582 0.901 -11.255 1.00 92.06 114 GLY A C 1
ATOM 877 O O . GLY A 1 114 ? -0.347 0.870 -12.059 1.00 92.06 114 GLY A O 1
ATOM 878 N N . GLY A 1 115 ? 0.896 -0.145 -10.494 1.00 95.81 115 GLY A N 1
ATOM 879 C CA . GLY A 1 115 ? 0.150 -1.401 -10.537 1.00 95.81 115 GLY A CA 1
ATOM 880 C C . GLY A 1 115 ? -1.108 -1.392 -9.668 1.00 95.81 115 GLY A C 1
ATOM 881 O O . GLY A 1 115 ? -1.563 -0.342 -9.215 1.00 95.81 115 GLY A O 1
ATOM 882 N N . THR A 1 116 ? -1.650 -2.575 -9.395 1.00 97.75 116 THR A N 1
ATOM 883 C CA . THR A 1 116 ? -2.854 -2.740 -8.566 1.00 97.75 116 THR A CA 1
ATOM 884 C C . THR A 1 116 ? -2.555 -3.588 -7.335 1.00 97.75 116 THR A C 1
ATOM 886 O O . THR A 1 116 ? -1.908 -4.633 -7.426 1.00 97.75 116 THR A O 1
ATOM 889 N N . ILE A 1 117 ? -3.050 -3.171 -6.173 1.00 98.75 117 ILE A N 1
ATOM 890 C CA . ILE A 1 117 ? -3.025 -3.968 -4.943 1.00 98.75 117 ILE A CA 1
ATOM 891 C C . ILE A 1 117 ? -4.458 -4.146 -4.453 1.00 98.75 117 ILE A C 1
ATOM 893 O O . ILE A 1 117 ? -5.110 -3.171 -4.097 1.00 98.75 117 ILE A O 1
ATOM 897 N N . MET A 1 118 ? -4.919 -5.392 -4.377 1.00 98.88 118 MET A N 1
ATOM 898 C CA . MET A 1 118 ? -6.206 -5.755 -3.792 1.00 98.88 118 MET A CA 1
ATOM 899 C C . MET A 1 118 ? -5.982 -6.632 -2.562 1.00 98.88 118 MET A C 1
ATOM 901 O O . MET A 1 118 ? -5.310 -7.667 -2.634 1.00 98.88 118 MET A O 1
ATOM 905 N N . ILE A 1 119 ? -6.545 -6.232 -1.424 1.00 98.88 119 ILE A N 1
ATOM 906 C CA . ILE A 1 119 ? -6.432 -6.974 -0.166 1.00 98.88 119 ILE A CA 1
ATOM 907 C C . ILE A 1 119 ? -7.826 -7.226 0.392 1.00 98.88 119 ILE A C 1
ATOM 909 O O . ILE A 1 119 ? -8.533 -6.291 0.757 1.00 98.88 119 ILE A O 1
ATOM 913 N N . ASN A 1 120 ? -8.176 -8.502 0.516 1.00 98.94 120 ASN A N 1
ATOM 914 C CA . ASN A 1 120 ? -9.351 -8.974 1.231 1.00 98.94 120 ASN A CA 1
ATOM 915 C C . ASN A 1 120 ? -8.885 -9.600 2.548 1.00 98.94 120 ASN A C 1
ATOM 917 O O . ASN A 1 120 ? -8.097 -10.550 2.539 1.00 98.94 120 ASN A O 1
ATOM 921 N N . SER A 1 121 ? -9.325 -9.053 3.683 1.00 98.81 121 SER A N 1
ATOM 922 C CA . SER A 1 121 ? -8.995 -9.628 4.990 1.00 98.81 121 SER A CA 1
ATOM 923 C C . SER A 1 121 ? -10.024 -9.328 6.067 1.00 98.81 121 SER A C 1
ATOM 925 O O . SER A 1 121 ? -10.842 -8.435 5.905 1.00 98.81 121 SER A O 1
ATOM 927 N N . ASN A 1 122 ? -9.999 -10.043 7.192 1.00 98.81 122 ASN A N 1
ATOM 928 C CA . ASN A 1 122 ? -10.792 -9.617 8.347 1.00 98.81 122 ASN A CA 1
ATOM 929 C C . ASN A 1 122 ? -10.064 -8.503 9.103 1.00 98.81 122 ASN A C 1
ATOM 931 O O . ASN A 1 122 ? -10.681 -7.532 9.535 1.00 98.81 122 ASN A O 1
ATOM 935 N N . PHE A 1 123 ? -8.740 -8.624 9.216 1.00 98.88 123 PHE A N 1
ATOM 936 C CA . PHE A 1 123 ? -7.891 -7.686 9.941 1.00 98.88 123 PHE A CA 1
ATOM 937 C C . PHE A 1 123 ? -6.653 -7.308 9.131 1.00 98.88 123 PHE A C 1
ATOM 939 O O . PHE A 1 123 ? -5.994 -8.170 8.540 1.00 98.88 123 PHE A O 1
ATOM 946 N N . LEU A 1 124 ? -6.311 -6.024 9.159 1.00 98.81 124 LEU A N 1
ATOM 947 C CA . LEU A 1 124 ? -5.088 -5.481 8.581 1.00 98.81 124 LEU A CA 1
ATOM 948 C C . LEU A 1 124 ? -4.353 -4.644 9.630 1.00 98.81 124 LEU A C 1
ATOM 950 O O . LEU A 1 124 ? -4.889 -3.651 10.114 1.00 98.81 124 LEU A O 1
ATOM 954 N N . GLU A 1 125 ? -3.124 -5.027 9.964 1.00 98.44 125 GLU A N 1
ATOM 955 C CA . GLU A 1 125 ? -2.265 -4.289 10.894 1.00 98.44 125 GLU A CA 1
ATOM 956 C C . GLU A 1 125 ? -0.964 -3.849 10.206 1.00 98.44 125 GLU A C 1
ATOM 958 O O . GLU A 1 125 ? -0.201 -4.683 9.717 1.00 98.44 125 GLU A O 1
ATOM 963 N N . LEU A 1 126 ? -0.688 -2.542 10.190 1.00 94.88 126 LEU A N 1
ATOM 964 C CA . LEU A 1 126 ? 0.585 -1.971 9.740 1.00 94.88 126 LEU A CA 1
ATOM 965 C C . LEU A 1 126 ? 1.251 -1.236 10.897 1.00 94.88 126 LEU A C 1
ATOM 967 O O . LEU A 1 126 ? 0.736 -0.233 11.399 1.00 94.88 126 LEU A O 1
ATOM 971 N N . VAL A 1 127 ? 2.435 -1.704 11.275 1.00 91.00 127 VAL A N 1
ATOM 972 C CA . VAL A 1 127 ? 3.229 -1.119 12.357 1.00 91.00 127 VAL A CA 1
ATOM 973 C C . VAL A 1 127 ? 4.690 -0.959 11.955 1.00 91.00 127 VAL A C 1
ATOM 975 O O . VAL A 1 127 ? 5.158 -1.563 10.984 1.00 91.00 127 VAL A O 1
ATOM 978 N N . SER A 1 128 ? 5.427 -0.157 12.724 1.00 85.19 128 SER A N 1
ATOM 979 C CA . SER A 1 128 ? 6.890 -0.058 12.630 1.00 85.19 128 SER A CA 1
ATOM 980 C C . SER A 1 128 ? 7.396 0.327 11.229 1.00 85.19 128 SER A C 1
ATOM 982 O O . SER A 1 128 ? 8.359 -0.254 10.725 1.00 85.19 128 SER A O 1
ATOM 984 N N . GLY A 1 129 ? 6.736 1.293 10.580 1.00 82.00 129 GLY A N 1
ATOM 985 C CA . GLY A 1 129 ? 7.147 1.817 9.274 1.00 82.00 129 GLY A CA 1
ATOM 986 C C . GLY A 1 129 ? 6.795 0.913 8.101 1.00 82.00 129 GLY A C 1
ATOM 987 O O . GLY A 1 129 ? 7.537 0.879 7.125 1.00 82.00 129 GLY A O 1
ATOM 988 N N . SER A 1 130 ? 5.709 0.147 8.210 1.00 89.19 130 SER A N 1
ATOM 989 C CA . SER A 1 130 ? 5.219 -0.720 7.132 1.00 89.19 130 SER A CA 1
ATOM 990 C C . SER A 1 130 ? 4.525 0.071 6.029 1.00 89.19 130 SER A C 1
ATOM 992 O O . SER A 1 130 ? 3.849 1.055 6.314 1.00 89.19 130 SER A O 1
ATOM 994 N N . LEU A 1 131 ? 4.646 -0.371 4.777 1.00 90.06 131 LEU A N 1
ATOM 995 C CA . LEU A 1 131 ? 4.141 0.369 3.616 1.00 90.06 131 LEU A CA 1
ATOM 996 C C . LEU A 1 131 ? 3.362 -0.532 2.653 1.00 90.06 131 LEU A C 1
ATOM 998 O O . LEU A 1 131 ? 3.837 -1.607 2.282 1.00 90.06 131 LEU A O 1
ATOM 1002 N N . ILE A 1 132 ? 2.206 -0.051 2.198 1.00 94.81 132 ILE A N 1
ATOM 1003 C CA . ILE A 1 132 ? 1.468 -0.592 1.050 1.00 94.81 132 ILE A CA 1
ATOM 1004 C C . ILE A 1 132 ? 1.398 0.509 -0.006 1.00 94.81 132 ILE A C 1
ATOM 1006 O O . ILE A 1 132 ? 0.799 1.559 0.232 1.00 94.81 132 ILE A O 1
ATOM 1010 N N . MET A 1 133 ? 2.044 0.297 -1.153 1.00 92.31 133 MET A N 1
ATOM 1011 C CA . MET A 1 133 ? 2.167 1.331 -2.185 1.00 92.31 133 MET A CA 1
ATOM 1012 C C . MET A 1 133 ? 2.010 0.766 -3.590 1.00 92.31 133 MET A C 1
ATOM 1014 O O . MET A 1 133 ? 2.621 -0.246 -3.930 1.00 92.31 133 MET A O 1
ATOM 1018 N N . ALA A 1 134 ? 1.243 1.471 -4.415 1.00 92.69 134 ALA A N 1
ATOM 1019 C CA . ALA A 1 134 ? 1.088 1.180 -5.833 1.00 92.69 134 ALA A CA 1
ATOM 1020 C C . ALA A 1 134 ? 1.248 2.472 -6.638 1.00 92.69 134 ALA A C 1
ATOM 1022 O O . ALA A 1 134 ? 0.300 3.230 -6.816 1.00 92.69 134 ALA A O 1
ATOM 1023 N N . GLY A 1 135 ? 2.462 2.793 -7.071 1.00 89.94 135 GLY A N 1
ATOM 1024 C CA . GLY A 1 135 ? 2.718 4.078 -7.715 1.00 89.94 135 GLY A CA 1
ATOM 1025 C C . GLY A 1 135 ? 3.938 4.110 -8.617 1.00 89.94 135 GLY A C 1
ATOM 1026 O O . GLY A 1 135 ? 4.511 3.077 -8.971 1.00 89.94 135 GLY A O 1
ATOM 1027 N N . VAL A 1 136 ? 4.312 5.319 -9.020 1.00 89.19 136 VAL A N 1
ATOM 1028 C CA . VAL A 1 136 ? 5.422 5.565 -9.947 1.00 89.19 136 VAL A CA 1
ATOM 1029 C C . VAL A 1 136 ? 6.632 6.064 -9.167 1.00 89.19 136 VAL A C 1
ATOM 1031 O O . VAL A 1 136 ? 6.537 7.055 -8.451 1.00 89.19 136 VAL A O 1
ATOM 1034 N N . LEU A 1 137 ? 7.759 5.366 -9.278 1.00 86.75 137 LEU A N 1
ATOM 1035 C CA . LEU A 1 137 ? 9.030 5.683 -8.618 1.00 86.75 137 LEU A CA 1
ATOM 1036 C C . LEU A 1 137 ? 9.766 6.846 -9.326 1.00 86.75 137 LEU A C 1
ATOM 1038 O O . LEU A 1 137 ? 9.345 7.226 -10.417 1.00 86.75 137 LEU A O 1
ATOM 1042 N N . PRO A 1 138 ? 10.836 7.433 -8.742 1.00 85.38 138 PRO A N 1
ATOM 1043 C CA . PRO A 1 138 ? 11.380 8.725 -9.182 1.00 85.38 138 PRO A CA 1
ATOM 1044 C C . PRO A 1 138 ? 11.808 8.817 -10.653 1.00 85.38 138 PRO A C 1
ATOM 1046 O O . PRO A 1 138 ? 11.694 9.891 -11.239 1.00 85.38 138 PRO A O 1
ATOM 1049 N N . ASP A 1 139 ? 12.257 7.712 -11.256 1.00 84.62 139 ASP A N 1
ATOM 1050 C CA . ASP A 1 139 ? 12.682 7.679 -12.666 1.00 84.62 139 ASP A CA 1
ATOM 1051 C C . ASP A 1 139 ? 11.529 7.341 -13.629 1.00 84.62 139 ASP A C 1
ATOM 1053 O O . ASP A 1 139 ? 11.689 7.377 -14.852 1.00 84.62 139 ASP A O 1
ATOM 1057 N N . GLY A 1 140 ? 10.364 6.991 -13.083 1.00 86.25 140 GLY A N 1
ATOM 1058 C CA . GLY A 1 140 ? 9.180 6.632 -13.841 1.00 86.25 140 GLY A CA 1
ATOM 1059 C C . GLY A 1 140 ? 8.350 7.834 -14.286 1.00 86.25 140 GLY A C 1
ATOM 1060 O O . GLY A 1 140 ? 8.401 8.928 -13.714 1.00 86.25 140 GLY A O 1
ATOM 1061 N N . THR A 1 141 ? 7.532 7.604 -15.308 1.00 89.69 141 THR A N 1
ATOM 1062 C CA . THR A 1 141 ? 6.527 8.555 -15.779 1.00 89.69 141 THR A CA 1
ATOM 1063 C C . THR A 1 141 ? 5.207 7.833 -15.983 1.00 89.69 141 THR A C 1
ATOM 1065 O O . THR A 1 141 ? 5.187 6.818 -16.662 1.00 89.69 141 THR A O 1
ATOM 1068 N N . GLY A 1 142 ? 4.114 8.368 -15.463 1.00 90.06 142 GLY A N 1
ATOM 1069 C CA . GLY A 1 142 ? 2.796 7.753 -15.530 1.00 90.06 142 GLY A CA 1
ATOM 1070 C C . GLY A 1 142 ? 1.986 8.077 -14.284 1.00 90.06 142 GLY A C 1
ATOM 1071 O O . GLY A 1 142 ? 2.504 8.616 -13.306 1.00 90.06 142 GLY A O 1
ATOM 1072 N N . ASP A 1 143 ? 0.700 7.762 -14.323 1.00 92.75 143 ASP A N 1
ATOM 1073 C CA . ASP A 1 143 ? -0.162 7.950 -13.157 1.00 92.75 143 ASP A CA 1
ATOM 1074 C C . ASP A 1 143 ? 0.016 6.814 -12.138 1.00 92.75 143 ASP A C 1
ATOM 1076 O O . ASP A 1 143 ? 0.374 5.685 -12.485 1.00 92.75 143 ASP A O 1
ATOM 1080 N N . GLY A 1 144 ? -0.223 7.132 -10.866 1.00 91.50 144 GLY A N 1
ATOM 1081 C CA . GLY A 1 144 ? -0.186 6.187 -9.758 1.00 91.50 144 GLY A CA 1
ATOM 1082 C C . GLY A 1 144 ? -1.196 5.056 -9.937 1.00 91.50 144 GLY A C 1
ATOM 1083 O O . GLY A 1 144 ? -2.149 5.158 -10.707 1.00 91.50 144 GLY A O 1
ATOM 1084 N N . GLY A 1 145 ? -0.954 3.965 -9.223 1.00 95.12 145 GLY A N 1
ATOM 1085 C CA . GLY A 1 145 ? -1.744 2.749 -9.310 1.00 95.12 145 GLY A CA 1
ATOM 1086 C C . GLY A 1 145 ? -3.031 2.795 -8.495 1.00 95.12 145 GLY A C 1
ATOM 1087 O O . GLY A 1 145 ? -3.467 3.841 -8.014 1.00 95.12 145 GLY A O 1
ATOM 1088 N N . GLU A 1 146 ? -3.623 1.626 -8.306 1.00 97.69 146 GLU A N 1
ATOM 1089 C CA . GLU A 1 146 ? -4.858 1.456 -7.548 1.00 97.69 146 GLU A CA 1
ATOM 1090 C C . GLU A 1 146 ? -4.621 0.565 -6.331 1.00 97.69 146 GLU A C 1
ATOM 1092 O O . GLU A 1 146 ? -3.943 -0.463 -6.410 1.00 97.69 146 GLU A O 1
ATOM 1097 N N . ILE A 1 147 ? -5.171 0.971 -5.191 1.00 98.50 147 ILE A N 1
ATOM 1098 C CA . ILE A 1 147 ? -5.184 0.165 -3.975 1.00 98.50 147 ILE A CA 1
ATOM 1099 C C . ILE A 1 147 ? -6.632 0.025 -3.516 1.00 98.50 147 ILE A C 1
ATOM 1101 O O . ILE A 1 147 ? -7.288 1.025 -3.229 1.00 98.50 147 ILE A O 1
ATOM 1105 N N . GLU A 1 148 ? -7.092 -1.215 -3.399 1.00 98.81 148 GLU A N 1
ATOM 1106 C CA . GLU A 1 148 ? -8.408 -1.571 -2.877 1.00 98.81 148 GLU A CA 1
ATOM 1107 C C . GLU A 1 148 ? -8.242 -2.436 -1.622 1.00 98.81 148 GLU A C 1
ATOM 1109 O O . GLU A 1 148 ? -7.646 -3.520 -1.660 1.00 98.81 148 GLU A O 1
ATOM 1114 N N . LEU A 1 149 ? -8.750 -1.945 -0.491 1.00 98.81 149 LEU A N 1
ATOM 1115 C CA . LEU A 1 149 ? -8.716 -2.645 0.791 1.00 98.81 149 LEU A CA 1
ATOM 1116 C C . LEU A 1 149 ? -10.140 -2.983 1.233 1.00 98.81 149 LEU A C 1
ATOM 1118 O O . LEU A 1 149 ? -10.876 -2.110 1.685 1.00 98.81 149 LEU A O 1
ATOM 1122 N N . ASN A 1 150 ? -10.492 -4.263 1.161 1.00 98.88 150 ASN A N 1
ATOM 1123 C CA . ASN A 1 150 ? -11.776 -4.803 1.596 1.00 98.88 150 ASN A CA 1
ATOM 1124 C C . ASN A 1 150 ? -11.583 -5.559 2.911 1.00 98.88 150 ASN A C 1
ATOM 1126 O O . ASN A 1 150 ? -11.258 -6.751 2.925 1.00 98.88 150 ASN A O 1
ATOM 1130 N N . ILE A 1 151 ? -11.734 -4.852 4.030 1.00 98.81 151 ILE A N 1
ATOM 1131 C CA . ILE A 1 151 ? -11.377 -5.369 5.349 1.00 98.81 151 ILE A CA 1
ATOM 1132 C C . ILE A 1 151 ? -12.626 -5.543 6.206 1.00 98.81 151 ILE A C 1
ATOM 1134 O O . ILE A 1 151 ? -13.231 -4.576 6.630 1.00 98.81 151 ILE A O 1
ATOM 1138 N N . THR A 1 152 ? -13.055 -6.765 6.505 1.00 98.75 152 THR A N 1
ATOM 1139 C CA . THR A 1 152 ? -14.401 -6.968 7.080 1.00 98.75 152 THR A CA 1
ATOM 1140 C C . THR A 1 152 ? -14.559 -6.489 8.525 1.00 98.75 152 THR A C 1
ATOM 1142 O O . THR A 1 152 ? -15.686 -6.399 9.015 1.00 98.75 152 THR A O 1
ATOM 1145 N N . ASP A 1 153 ? -13.453 -6.267 9.237 1.00 98.75 153 ASP A N 1
ATOM 1146 C CA . ASP A 1 153 ? -13.453 -5.764 10.607 1.00 98.75 153 ASP A CA 1
ATOM 1147 C C . ASP A 1 153 ? -12.566 -4.521 10.730 1.00 98.75 153 ASP A C 1
ATOM 1149 O O . ASP A 1 153 ? -13.054 -3.403 10.571 1.00 98.75 153 ASP A O 1
ATOM 1153 N N . THR A 1 154 ? -11.269 -4.684 10.990 1.00 98.88 154 THR A N 1
ATOM 1154 C CA . THR A 1 154 ? -10.431 -3.564 11.433 1.00 98.88 154 THR A CA 1
ATOM 1155 C C . THR A 1 154 ? -9.175 -3.397 10.593 1.00 98.88 154 THR A C 1
ATOM 1157 O O . THR A 1 154 ? -8.385 -4.328 10.414 1.00 98.88 154 THR A O 1
ATOM 1160 N N . ILE A 1 155 ? -8.950 -2.156 10.170 1.00 98.81 155 ILE A N 1
ATOM 1161 C CA . ILE A 1 155 ? -7.674 -1.650 9.686 1.00 98.81 155 ILE A CA 1
ATOM 1162 C C . ILE A 1 155 ? -7.036 -0.838 10.809 1.00 98.81 155 ILE A C 1
ATOM 1164 O O . ILE A 1 155 ? -7.598 0.158 11.266 1.00 98.81 155 ILE A O 1
ATOM 1168 N N . LYS A 1 156 ? -5.841 -1.241 11.236 1.00 98.25 156 LYS A N 1
ATOM 1169 C CA . LYS A 1 156 ? -5.049 -0.527 12.235 1.00 98.25 156 LYS A CA 1
ATOM 1170 C C . LYS A 1 156 ? -3.695 -0.149 11.655 1.00 98.25 156 LYS A C 1
ATOM 1172 O O . LYS A 1 156 ? -2.885 -1.015 11.326 1.00 98.25 156 LYS A O 1
ATOM 1177 N N . LEU A 1 157 ? -3.434 1.149 11.582 1.00 95.06 157 LEU A N 1
ATOM 1178 C CA . LEU A 1 157 ? -2.128 1.693 11.245 1.00 95.06 157 LEU A CA 1
ATOM 1179 C C . LEU A 1 157 ? -1.602 2.473 12.441 1.00 95.06 157 LEU A C 1
ATOM 1181 O O . LEU A 1 157 ? -2.234 3.429 12.887 1.00 95.06 157 LEU A O 1
ATOM 1185 N N . SER A 1 158 ? -0.410 2.113 12.902 1.00 91.38 158 SER A N 1
ATOM 1186 C CA . SER A 1 158 ? 0.354 2.946 13.828 1.00 91.38 158 SER A CA 1
ATOM 1187 C C . SER A 1 158 ? 1.747 3.194 13.264 1.00 91.38 158 SER A C 1
ATOM 1189 O O . SER A 1 158 ? 2.441 2.264 12.830 1.00 91.38 158 SER A O 1
ATOM 1191 N N . GLY A 1 159 ? 2.154 4.457 13.235 1.00 76.56 159 GLY A N 1
ATOM 1192 C CA . GLY A 1 159 ? 3.518 4.847 12.896 1.00 76.56 159 GLY A CA 1
ATOM 1193 C C . GLY A 1 159 ? 4.414 4.865 14.133 1.00 76.56 159 GLY A C 1
ATOM 1194 O O . GLY A 1 159 ? 4.063 4.347 15.194 1.00 76.56 159 GLY A O 1
ATOM 1195 N N . PHE A 1 160 ? 5.592 5.471 13.994 1.00 66.81 160 PHE A N 1
ATOM 1196 C CA . PHE A 1 160 ? 6.440 5.800 15.133 1.00 66.81 160 PHE A CA 1
ATOM 1197 C C . PHE A 1 160 ? 7.272 7.052 14.859 1.00 66.81 160 PHE A C 1
ATOM 1199 O O . PHE A 1 160 ? 8.047 7.087 13.900 1.00 66.81 160 PHE A O 1
ATOM 1206 N N . ARG A 1 161 ? 7.157 8.061 15.737 1.00 58.47 161 ARG A N 1
ATOM 1207 C CA . ARG A 1 161 ? 7.977 9.280 15.667 1.00 58.47 161 ARG A CA 1
ATOM 1208 C C . ARG A 1 161 ? 8.462 9.810 17.031 1.00 58.47 161 ARG A C 1
ATOM 1210 O O . ARG A 1 161 ? 7.881 10.761 17.551 1.00 58.47 161 ARG A O 1
ATOM 1217 N N . PRO A 1 162 ? 9.593 9.313 17.560 1.00 46.62 162 PRO A N 1
ATOM 1218 C CA . PRO A 1 162 ? 10.441 10.064 18.477 1.00 46.62 162 PRO A CA 1
ATOM 1219 C C . PRO A 1 162 ? 11.783 10.421 17.822 1.00 46.62 162 PRO A C 1
ATOM 1221 O O . PRO A 1 162 ? 12.501 9.550 17.338 1.00 46.62 162 PRO A O 1
ATOM 1224 N N . GLY A 1 163 ? 12.125 11.716 17.860 1.00 46.22 163 GLY A N 1
ATOM 1225 C CA . GLY A 1 163 ? 13.451 12.222 17.492 1.00 46.22 163 GLY A CA 1
ATOM 1226 C C . GLY A 1 163 ? 13.515 13.116 16.252 1.00 46.22 163 GLY A C 1
ATOM 1227 O O . GLY A 1 163 ? 14.312 12.856 15.359 1.00 46.22 163 GLY A O 1
ATOM 1228 N N . PHE A 1 164 ? 12.788 14.243 16.231 1.00 48.66 164 PHE A N 1
ATOM 1229 C CA . PHE A 1 164 ? 13.392 15.446 15.641 1.00 48.66 164 PHE A CA 1
ATOM 1230 C C . PHE A 1 164 ? 14.692 15.706 16.421 1.00 48.66 164 PHE A C 1
ATOM 1232 O O . PHE A 1 164 ? 14.659 16.350 17.466 1.00 48.66 164 PHE A O 1
ATOM 1239 N N . ILE A 1 165 ? 15.819 15.152 15.977 1.00 47.34 165 ILE A N 1
ATOM 1240 C CA . ILE A 1 165 ? 17.129 15.594 16.445 1.00 47.34 165 ILE A CA 1
ATOM 1241 C C . ILE A 1 165 ? 17.608 16.599 15.408 1.00 47.34 165 ILE A C 1
ATOM 1243 O O . ILE A 1 165 ? 18.184 16.253 14.380 1.00 47.34 165 ILE A O 1
ATOM 1247 N N . SER A 1 166 ? 17.292 17.865 15.672 1.00 51.38 166 SER A N 1
ATOM 1248 C CA . SER A 1 166 ? 18.112 18.969 15.196 1.00 51.38 166 SER A CA 1
ATOM 1249 C C . SER A 1 166 ? 19.532 18.773 15.733 1.00 51.38 166 SER A C 1
ATOM 1251 O O . SER A 1 166 ? 19.699 18.459 16.909 1.00 51.38 166 SER A O 1
ATOM 1253 N N . ASP A 1 167 ? 20.517 18.993 14.871 1.00 46.47 167 ASP A N 1
ATOM 1254 C CA . ASP A 1 167 ? 21.959 18.978 15.138 1.00 46.47 167 ASP A CA 1
ATOM 1255 C C . ASP A 1 167 ? 22.651 17.596 15.166 1.00 46.47 167 ASP A C 1
ATOM 1257 O O . ASP A 1 167 ? 23.054 17.041 16.186 1.00 46.47 167 ASP A O 1
ATOM 1261 N N . ASN A 1 168 ? 22.930 17.117 13.950 1.00 47.44 168 ASN A N 1
ATOM 1262 C CA . ASN A 1 168 ? 24.238 16.573 13.566 1.00 47.44 168 ASN A CA 1
ATOM 1263 C C . ASN A 1 168 ? 24.766 15.280 14.221 1.00 47.44 168 ASN A C 1
ATOM 1265 O O . ASN A 1 168 ? 25.983 15.094 14.238 1.00 47.44 168 ASN A O 1
ATOM 1269 N N . SER A 1 169 ? 23.940 14.333 14.696 1.00 48.59 169 SER A N 1
ATOM 1270 C CA . SER A 1 169 ? 24.537 13.021 15.049 1.00 48.59 169 SER A CA 1
ATOM 1271 C C . SER A 1 169 ? 23.753 11.718 14.885 1.00 48.59 169 SER A C 1
ATOM 1273 O O . SER A 1 169 ? 24.434 10.706 14.779 1.00 48.59 169 SER A O 1
ATOM 1275 N N . ILE A 1 170 ? 22.420 11.655 14.767 1.00 47.66 170 ILE A N 1
ATOM 1276 C CA . ILE A 1 170 ? 21.729 10.412 14.344 1.00 47.66 170 ILE A CA 1
ATOM 1277 C C . ILE A 1 170 ? 20.417 10.779 13.633 1.00 47.66 170 ILE A C 1
ATOM 1279 O O . ILE A 1 170 ? 19.452 11.176 14.281 1.00 47.66 170 ILE A O 1
ATOM 1283 N N . MET A 1 171 ? 20.363 10.636 12.305 1.00 47.25 171 MET A N 1
ATOM 1284 C CA . MET A 1 171 ? 19.102 10.697 11.555 1.00 47.25 171 MET A CA 1
ATOM 1285 C C . MET A 1 171 ? 18.347 9.383 11.772 1.00 47.25 171 MET A C 1
ATOM 1287 O O . MET A 1 171 ? 18.578 8.411 11.058 1.00 47.25 171 MET A O 1
ATOM 1291 N N . ILE A 1 172 ? 17.464 9.324 12.771 1.00 47.62 172 ILE A N 1
ATOM 1292 C CA . ILE A 1 172 ? 16.482 8.238 12.847 1.00 47.62 172 ILE A CA 1
ATOM 1293 C C . ILE A 1 172 ? 15.412 8.560 11.802 1.00 47.62 172 ILE A C 1
ATOM 1295 O O . ILE A 1 172 ? 14.620 9.485 11.985 1.00 47.62 172 ILE A O 1
ATOM 1299 N N . HIS A 1 173 ? 15.407 7.830 10.683 1.00 51.28 173 HIS A N 1
ATOM 1300 C CA . HIS A 1 173 ? 14.328 7.946 9.700 1.00 51.28 173 HIS A CA 1
ATOM 1301 C C . HIS A 1 173 ? 13.004 7.585 10.379 1.00 51.28 173 HIS A C 1
ATOM 1303 O O . HIS A 1 173 ? 12.878 6.538 11.014 1.00 51.28 173 HIS A O 1
ATOM 1309 N N . ASN A 1 174 ? 12.027 8.482 10.278 1.00 54.91 174 ASN A N 1
ATOM 1310 C CA . ASN A 1 174 ? 10.685 8.282 10.813 1.00 54.91 174 ASN A CA 1
ATOM 1311 C C . ASN A 1 174 ? 10.088 7.008 10.202 1.00 54.91 174 ASN A C 1
ATOM 1313 O O . ASN A 1 174 ? 10.001 6.865 8.979 1.00 54.91 174 ASN A O 1
ATOM 1317 N N . LEU A 1 175 ? 9.628 6.106 11.057 1.00 61.97 175 LEU A N 1
ATOM 1318 C CA . LEU A 1 175 ? 8.999 4.858 10.646 1.00 61.97 175 LEU A CA 1
ATOM 1319 C C . LEU A 1 175 ? 7.499 5.074 10.514 1.00 61.97 175 LEU A C 1
ATOM 1321 O O . LEU A 1 175 ? 6.680 4.456 11.199 1.00 61.97 175 LEU A O 1
ATOM 1325 N N . GLN A 1 176 ? 7.141 5.999 9.636 1.00 72.88 176 GLN A N 1
ATOM 1326 C CA . GLN A 1 176 ? 5.754 6.254 9.315 1.00 72.88 176 GLN A CA 1
ATOM 1327 C C . GLN A 1 176 ? 5.203 5.057 8.544 1.00 72.88 176 GLN A C 1
ATOM 1329 O O . GLN A 1 176 ? 5.616 4.798 7.414 1.00 72.88 176 GLN A O 1
ATOM 1334 N N . SER A 1 177 ? 4.282 4.321 9.169 1.00 81.12 177 SER A N 1
ATOM 1335 C CA . SER A 1 177 ? 3.487 3.325 8.455 1.00 81.12 177 SER A CA 1
ATOM 1336 C C . SER A 1 177 ? 2.541 4.041 7.490 1.00 81.12 177 SER A C 1
ATOM 1338 O O . SER A 1 177 ? 2.002 5.094 7.838 1.00 81.12 177 SER A O 1
ATOM 1340 N N . GLY A 1 178 ? 2.362 3.490 6.290 1.00 85.94 178 GLY A N 1
ATOM 1341 C CA . GLY A 1 178 ? 1.777 4.208 5.162 1.00 85.94 178 GLY A CA 1
ATOM 1342 C C . GLY A 1 178 ? 0.958 3.334 4.216 1.00 85.94 178 GLY A C 1
ATOM 1343 O O . GLY A 1 178 ? 1.371 2.223 3.882 1.00 85.94 178 GLY A O 1
ATOM 1344 N N . ILE A 1 179 ? -0.170 3.856 3.733 1.00 90.44 179 ILE A N 1
ATOM 1345 C CA . ILE A 1 179 ? -0.950 3.264 2.634 1.00 90.44 179 ILE A CA 1
ATOM 1346 C C . ILE A 1 179 ? -1.210 4.334 1.581 1.00 90.44 179 ILE A C 1
ATOM 1348 O O . ILE A 1 179 ? -1.705 5.414 1.913 1.00 90.44 179 ILE A O 1
ATOM 1352 N N . GLY A 1 180 ? -0.910 4.045 0.313 1.00 89.31 180 GLY A N 1
ATOM 1353 C CA . GLY A 1 180 ? -1.209 5.006 -0.740 1.00 89.31 180 GLY A CA 1
ATOM 1354 C C . GLY A 1 180 ? -0.659 4.705 -2.131 1.00 89.31 180 GLY A C 1
ATOM 1355 O O . GLY A 1 180 ? 0.460 4.197 -2.245 1.00 89.31 180 GLY A O 1
ATOM 1356 N N . PRO A 1 181 ? -1.377 5.084 -3.204 1.00 85.44 181 PRO A N 1
ATOM 1357 C CA . PRO A 1 181 ? -0.861 5.053 -4.569 1.00 85.44 181 PRO A CA 1
ATOM 1358 C C . PRO A 1 181 ? 0.104 6.224 -4.820 1.00 85.44 181 PRO A C 1
ATOM 1360 O O . PRO A 1 181 ? -0.181 7.157 -5.573 1.00 85.44 181 PRO A O 1
ATOM 1363 N N . VAL A 1 182 ? 1.233 6.227 -4.114 1.00 81.38 182 VAL A N 1
ATOM 1364 C CA . VAL A 1 182 ? 2.156 7.365 -4.084 1.00 81.38 182 VAL A CA 1
ATOM 1365 C C . VAL A 1 182 ? 2.984 7.447 -5.363 1.00 81.38 182 VAL A C 1
ATOM 1367 O O . VAL A 1 182 ? 3.755 6.537 -5.663 1.00 81.38 182 VAL A O 1
ATOM 1370 N N . THR A 1 183 ? 2.917 8.588 -6.046 1.00 83.69 183 THR A N 1
ATOM 1371 C CA . THR A 1 183 ? 3.758 8.885 -7.215 1.00 83.69 183 THR A CA 1
ATOM 1372 C C . THR A 1 183 ? 4.921 9.795 -6.827 1.00 83.69 183 THR A C 1
ATOM 1374 O O . THR A 1 183 ? 4.729 10.929 -6.399 1.00 83.69 183 THR A O 1
ATOM 1377 N N . THR A 1 184 ? 6.147 9.307 -6.968 1.00 80.94 184 THR A N 1
ATOM 1378 C CA . THR A 1 184 ? 7.386 10.071 -6.773 1.00 80.94 184 THR A CA 1
ATOM 1379 C C . THR A 1 184 ? 8.109 10.383 -8.085 1.00 80.94 184 THR A C 1
ATOM 1381 O O . THR A 1 184 ? 9.013 11.214 -8.080 1.00 80.94 184 THR A O 1
ATOM 1384 N N . GLY A 1 185 ? 7.695 9.762 -9.195 1.00 82.00 185 GLY A N 1
ATOM 1385 C CA . GLY A 1 185 ? 8.048 10.135 -10.569 1.00 82.00 185 GLY A CA 1
ATOM 1386 C C . GLY A 1 185 ? 7.100 11.175 -11.176 1.00 82.00 185 GLY A C 1
ATOM 1387 O O . GLY A 1 185 ? 6.299 11.801 -10.475 1.00 82.00 185 GLY A O 1
ATOM 1388 N N . ALA A 1 186 ? 7.181 11.388 -12.491 1.00 84.81 186 ALA A N 1
ATOM 1389 C CA . ALA A 1 186 ? 6.320 12.351 -13.179 1.00 84.81 186 ALA A CA 1
ATOM 1390 C C . ALA A 1 186 ? 4.929 11.760 -13.462 1.00 84.81 186 ALA A C 1
ATOM 1392 O O . ALA A 1 186 ? 4.806 10.818 -14.237 1.00 84.81 186 ALA A O 1
ATOM 1393 N N . GLY A 1 187 ? 3.877 12.352 -12.899 1.00 89.06 187 GLY A N 1
ATOM 1394 C CA . GLY A 1 187 ? 2.486 11.971 -13.161 1.00 89.06 187 GLY A CA 1
ATOM 1395 C C . GLY A 1 187 ? 1.597 12.139 -11.935 1.00 89.06 187 GLY A C 1
ATOM 1396 O O . GLY A 1 187 ? 2.070 12.529 -10.861 1.00 89.06 187 GLY A O 1
ATOM 1397 N N . ASN A 1 188 ? 0.295 11.912 -12.100 1.00 92.12 188 ASN A N 1
ATOM 1398 C CA . ASN A 1 188 ? -0.656 12.070 -11.003 1.00 92.12 188 ASN A CA 1
ATOM 1399 C C . ASN A 1 188 ? -0.561 10.884 -10.030 1.00 92.12 188 ASN A C 1
ATOM 1401 O O . ASN A 1 188 ? -0.015 9.830 -10.356 1.00 92.12 188 ASN A O 1
ATOM 1405 N N . SER A 1 189 ? -1.076 11.042 -8.815 1.00 92.31 189 SER A N 1
ATOM 1406 C CA . SER A 1 189 ? -1.325 9.910 -7.917 1.00 92.31 189 SER A CA 1
ATOM 1407 C C . SER A 1 189 ? -2.636 9.209 -8.289 1.00 92.31 189 SER A C 1
ATOM 1409 O O . SER A 1 189 ? -3.496 9.799 -8.943 1.00 92.31 189 SER A O 1
ATOM 1411 N N . GLY A 1 190 ? -2.757 7.935 -7.921 1.00 93.94 190 GLY A N 1
ATOM 1412 C CA . GLY A 1 190 ? -3.857 7.075 -8.347 1.00 93.94 190 GLY A CA 1
ATOM 1413 C C . GLY A 1 190 ? -5.040 7.024 -7.378 1.00 93.94 190 GLY A C 1
ATOM 1414 O O . GLY A 1 190 ? -5.379 8.013 -6.722 1.00 93.94 190 GLY A O 1
ATOM 1415 N N . LEU A 1 191 ? -5.690 5.863 -7.305 1.00 96.50 191 LEU A N 1
ATOM 1416 C CA . LEU A 1 191 ? -6.907 5.649 -6.521 1.00 96.50 191 LEU A CA 1
ATOM 1417 C C . LEU A 1 191 ? -6.625 4.824 -5.261 1.00 96.50 191 LEU A C 1
ATOM 1419 O O . LEU A 1 191 ? -5.887 3.840 -5.294 1.00 96.50 191 LEU A O 1
ATOM 1423 N N . LEU A 1 192 ? -7.247 5.223 -4.155 1.00 97.50 192 LEU A N 1
ATOM 1424 C CA . LEU A 1 192 ? -7.314 4.438 -2.930 1.00 97.50 192 LEU A CA 1
ATOM 1425 C C . LEU A 1 192 ? -8.774 4.284 -2.497 1.00 97.50 192 LEU A C 1
ATOM 1427 O O . LEU A 1 192 ? -9.414 5.283 -2.161 1.00 97.50 192 LEU A O 1
ATOM 1431 N N . ASP A 1 193 ? -9.276 3.052 -2.476 1.00 98.50 193 ASP A N 1
ATOM 1432 C CA . ASP A 1 193 ? -10.578 2.711 -1.894 1.00 98.50 193 ASP A CA 1
ATOM 1433 C C . ASP A 1 193 ? -10.375 1.827 -0.656 1.00 98.50 193 ASP A C 1
ATOM 1435 O O . ASP A 1 193 ? -9.624 0.845 -0.674 1.00 98.50 193 ASP A O 1
ATOM 1439 N N . ILE A 1 194 ? -11.003 2.219 0.449 1.00 98.69 194 ILE A N 1
ATOM 1440 C CA . ILE A 1 194 ? -10.931 1.532 1.734 1.00 98.69 194 ILE A CA 1
ATOM 1441 C C . ILE A 1 194 ? -12.348 1.258 2.211 1.00 98.69 194 ILE A C 1
ATOM 1443 O O . ILE A 1 194 ? -13.098 2.194 2.487 1.00 98.69 194 ILE A O 1
ATOM 1447 N N . SER A 1 195 ? -12.663 -0.019 2.417 1.00 98.88 195 SER A N 1
ATOM 1448 C CA . SER A 1 195 ? -13.850 -0.459 3.137 1.00 98.88 195 SER A CA 1
ATOM 1449 C C . SER A 1 195 ? -13.458 -1.206 4.408 1.00 98.88 195 SER A C 1
ATOM 1451 O O . SER A 1 195 ? -12.684 -2.166 4.351 1.00 98.88 195 SER A O 1
ATOM 1453 N N . ALA A 1 196 ? -13.979 -0.771 5.559 1.00 98.81 196 ALA A N 1
ATOM 1454 C CA . ALA A 1 196 ? -13.825 -1.501 6.815 1.00 98.81 196 ALA A CA 1
ATOM 1455 C C . ALA A 1 196 ? -14.965 -1.272 7.805 1.00 98.81 196 ALA A C 1
ATOM 1457 O O . ALA A 1 196 ? -15.789 -0.398 7.597 1.00 98.81 196 ALA A O 1
ATOM 1458 N N . LYS A 1 197 ? -15.025 -2.006 8.921 1.00 98.81 197 LYS A N 1
ATOM 1459 C CA . LYS A 1 197 ? -15.837 -1.527 10.054 1.00 98.81 197 LYS A CA 1
ATOM 1460 C C . LYS A 1 197 ? -15.096 -0.426 10.784 1.00 98.81 197 LYS A C 1
ATOM 1462 O O . LYS A 1 197 ? -15.644 0.645 10.989 1.00 98.81 197 LYS A O 1
ATOM 1467 N N . ASN A 1 198 ? -13.834 -0.667 11.122 1.00 98.81 198 ASN A N 1
ATOM 1468 C CA . ASN A 1 198 ? -13.019 0.263 11.889 1.00 98.81 198 ASN A CA 1
ATOM 1469 C C . ASN A 1 198 ? -11.755 0.626 11.111 1.00 98.81 198 ASN A C 1
ATOM 1471 O O . ASN A 1 198 ? -10.985 -0.257 10.730 1.00 98.81 198 ASN A O 1
ATOM 1475 N N . LEU A 1 199 ? -11.505 1.922 10.933 1.00 98.69 199 LEU A N 1
ATOM 1476 C CA . LEU A 1 199 ? -10.218 2.443 10.478 1.00 98.69 199 LEU A CA 1
ATOM 1477 C C . LEU A 1 199 ? -9.575 3.249 11.606 1.00 98.69 199 LEU A C 1
ATOM 1479 O O . LEU A 1 199 ? -10.080 4.298 11.998 1.00 98.69 199 LEU A O 1
ATOM 1483 N N . ILE A 1 200 ? -8.452 2.752 12.121 1.00 98.19 200 ILE A N 1
ATOM 1484 C CA . ILE A 1 200 ? -7.684 3.376 13.199 1.00 98.19 200 ILE A CA 1
ATOM 1485 C C . ILE A 1 200 ? -6.336 3.814 12.636 1.00 98.19 200 ILE A C 1
ATOM 1487 O O . ILE A 1 200 ? -5.543 2.982 12.188 1.00 98.19 200 ILE A O 1
ATOM 1491 N N . ILE A 1 201 ? -6.070 5.116 12.684 1.00 96.00 201 ILE A N 1
ATOM 1492 C CA . ILE A 1 201 ? -4.821 5.725 12.231 1.00 96.00 201 ILE A CA 1
ATOM 1493 C C . ILE A 1 201 ? -4.235 6.494 13.409 1.00 96.00 201 ILE A C 1
ATOM 1495 O O . ILE A 1 201 ? -4.740 7.553 13.788 1.00 96.00 201 ILE A O 1
ATOM 1499 N N . SER A 1 202 ? -3.167 5.951 13.988 1.00 93.00 202 SER A N 1
ATOM 1500 C CA . SER A 1 202 ? -2.513 6.508 15.168 1.00 93.00 202 SER A CA 1
ATOM 1501 C C . SER A 1 202 ? -1.021 6.753 14.960 1.00 93.00 202 SER A C 1
ATOM 1503 O O . SER A 1 202 ? -0.409 6.314 13.982 1.00 93.00 202 SER A O 1
ATOM 1505 N N . ASP A 1 203 ? -0.421 7.469 15.908 1.00 89.00 203 ASP A N 1
ATOM 1506 C CA . ASP A 1 203 ? 1.030 7.562 16.093 1.00 89.00 203 ASP A CA 1
ATOM 1507 C C . ASP A 1 203 ? 1.773 7.980 14.818 1.00 89.00 203 ASP A C 1
ATOM 1509 O O . ASP A 1 203 ? 2.771 7.381 14.418 1.00 89.00 203 ASP A O 1
ATOM 1513 N N . TYR A 1 204 ? 1.270 9.030 14.167 1.00 85.56 204 TYR A N 1
ATOM 1514 C CA . TYR A 1 204 ? 1.810 9.590 12.924 1.00 85.56 204 TYR A CA 1
ATOM 1515 C C . TYR A 1 204 ? 1.739 8.683 11.688 1.00 85.56 204 TYR A C 1
ATOM 1517 O O . TYR A 1 204 ? 2.350 9.023 10.674 1.00 85.56 204 TYR A O 1
ATOM 1525 N N . ALA A 1 205 ? 1.003 7.568 11.708 1.00 89.56 205 ALA A N 1
ATOM 1526 C CA . ALA A 1 205 ? 0.718 6.815 10.483 1.00 89.56 205 ALA A CA 1
ATOM 1527 C C . ALA A 1 205 ? 0.035 7.699 9.426 1.00 89.56 205 ALA A C 1
ATOM 1529 O O . ALA A 1 205 ? -0.702 8.625 9.772 1.00 89.56 205 ALA A O 1
ATOM 1530 N N . SER A 1 206 ? 0.266 7.413 8.143 1.00 88.94 206 SER A N 1
ATOM 1531 C CA . SER A 1 206 ? -0.382 8.120 7.036 1.00 88.94 206 SER A CA 1
ATOM 1532 C C . SER A 1 206 ? -1.174 7.203 6.114 1.00 88.94 206 SER A C 1
ATOM 1534 O O . SER A 1 206 ? -0.780 6.085 5.796 1.00 88.94 206 SER A O 1
ATOM 1536 N N . VAL A 1 207 ? -2.288 7.723 5.620 1.00 92.62 207 VAL A N 1
ATOM 1537 C CA . VAL A 1 207 ? -3.010 7.168 4.478 1.00 92.62 207 VAL A CA 1
ATOM 1538 C C . VAL A 1 207 ? -3.202 8.299 3.476 1.00 92.62 207 VAL A C 1
ATOM 1540 O O . VAL A 1 207 ? -3.661 9.387 3.844 1.00 92.62 207 VAL A O 1
ATOM 1543 N N . GLY A 1 208 ? -2.795 8.082 2.224 1.00 87.69 208 GLY A N 1
ATOM 1544 C CA . GLY A 1 208 ? -2.779 9.160 1.244 1.00 87.69 208 GLY A CA 1
ATOM 1545 C C . GLY A 1 208 ? -2.547 8.778 -0.208 1.00 87.69 208 GLY A C 1
ATOM 1546 O O . GLY A 1 208 ? -1.641 8.017 -0.515 1.00 87.69 208 GLY A O 1
ATOM 1547 N N . ALA A 1 209 ? -3.305 9.388 -1.120 1.00 86.69 209 ALA A N 1
ATOM 1548 C CA . ALA A 1 209 ? -3.056 9.333 -2.562 1.00 86.69 209 ALA A CA 1
ATOM 1549 C C . ALA A 1 209 ? -2.219 10.549 -2.999 1.00 86.69 209 ALA A C 1
ATOM 1551 O O . ALA A 1 209 ? -2.689 11.472 -3.658 1.00 86.69 209 ALA A O 1
ATOM 1552 N N . ALA A 1 210 ? -0.960 10.587 -2.565 1.00 81.31 210 ALA A N 1
ATOM 1553 C CA . ALA A 1 210 ? -0.093 11.743 -2.771 1.00 81.31 210 ALA A CA 1
ATOM 1554 C C . ALA A 1 210 ? 0.836 11.609 -3.982 1.00 81.31 210 ALA A C 1
ATOM 1556 O O . ALA A 1 210 ? 1.267 10.521 -4.361 1.00 81.31 210 ALA A O 1
ATOM 1557 N N . THR A 1 211 ? 1.227 12.753 -4.530 1.00 81.75 211 THR A N 1
ATOM 1558 C CA . THR A 1 211 ? 2.356 12.868 -5.458 1.00 81.75 211 THR A CA 1
ATOM 1559 C C . THR A 1 211 ? 3.417 13.788 -4.875 1.00 81.75 211 THR A C 1
ATOM 1561 O O . THR A 1 211 ? 3.103 14.713 -4.124 1.00 81.75 211 THR A O 1
ATOM 1564 N N . LEU A 1 212 ? 4.679 13.490 -5.175 1.00 74.50 212 LEU A N 1
ATOM 1565 C CA . LEU A 1 212 ? 5.853 14.218 -4.692 1.00 74.50 212 LEU A CA 1
ATOM 1566 C C . LEU A 1 212 ? 6.531 15.034 -5.801 1.00 74.50 212 LEU A C 1
ATOM 1568 O O . LEU A 1 212 ? 7.633 15.542 -5.600 1.00 74.50 212 LEU A O 1
ATOM 1572 N N . THR A 1 213 ? 5.881 15.164 -6.962 1.00 79.44 213 THR A N 1
ATOM 1573 C CA . THR A 1 213 ? 6.364 15.939 -8.117 1.00 79.44 213 THR A CA 1
ATOM 1574 C C . THR A 1 213 ? 5.295 16.920 -8.624 1.00 79.44 213 THR A C 1
ATOM 1576 O O . THR A 1 213 ? 4.374 17.295 -7.908 1.00 79.44 213 THR A O 1
ATOM 1579 N N . SER A 1 214 ? 5.390 17.395 -9.864 1.00 80.31 214 SER A N 1
ATOM 1580 C CA . SER A 1 214 ? 4.429 18.353 -10.425 1.00 80.31 214 SER A CA 1
ATOM 1581 C C . SER A 1 214 ? 3.042 17.774 -10.746 1.00 80.31 214 SER A C 1
ATOM 1583 O O . SER A 1 214 ? 2.188 18.516 -11.228 1.00 80.31 214 SER A O 1
ATOM 1585 N N . GLY A 1 215 ? 2.808 16.473 -10.546 1.00 84.38 215 GLY A N 1
ATOM 1586 C CA . GLY A 1 215 ? 1.496 15.859 -10.772 1.00 84.38 215 GLY A CA 1
ATOM 1587 C C . GLY A 1 215 ? 0.444 16.272 -9.744 1.00 84.38 215 GLY A C 1
ATOM 1588 O O . GLY A 1 215 ? 0.768 16.841 -8.703 1.00 84.38 215 GLY A O 1
ATOM 1589 N N . ASN A 1 216 ? -0.825 15.959 -10.009 1.00 90.44 216 ASN A N 1
ATOM 1590 C CA . ASN A 1 216 ? -1.908 16.159 -9.043 1.00 90.44 216 ASN A CA 1
ATOM 1591 C C . ASN A 1 216 ? -2.027 14.963 -8.092 1.00 90.44 216 ASN A C 1
ATOM 1593 O O . ASN A 1 216 ? -1.745 13.821 -8.467 1.00 90.44 216 ASN A O 1
ATOM 1597 N N . ALA A 1 217 ? -2.461 15.222 -6.862 1.00 91.12 217 ALA A N 1
ATOM 1598 C CA . ALA A 1 217 ? -2.846 14.158 -5.946 1.00 91.12 217 ALA A CA 1
ATOM 1599 C C . ALA A 1 217 ? -4.108 13.429 -6.433 1.00 91.12 217 ALA A C 1
ATOM 1601 O O . ALA A 1 217 ? -4.862 13.938 -7.265 1.00 91.12 217 ALA A O 1
ATOM 1602 N N . GLY A 1 218 ? -4.272 12.201 -5.958 1.00 92.31 218 GLY A N 1
ATOM 1603 C CA . GLY A 1 218 ? -5.187 11.224 -6.522 1.00 92.31 218 GLY A CA 1
ATOM 1604 C C . GLY A 1 218 ? -6.609 11.356 -5.993 1.00 92.31 218 GLY A C 1
ATOM 1605 O O . GLY A 1 218 ? -7.068 12.430 -5.602 1.00 92.31 218 GLY A O 1
ATOM 1606 N N . SER A 1 219 ? -7.335 10.246 -5.956 1.00 95.06 219 SER A N 1
ATOM 1607 C CA . SER A 1 219 ? -8.650 10.175 -5.308 1.00 95.06 219 SER A CA 1
ATOM 1608 C C . SER A 1 219 ? -8.620 9.154 -4.183 1.00 9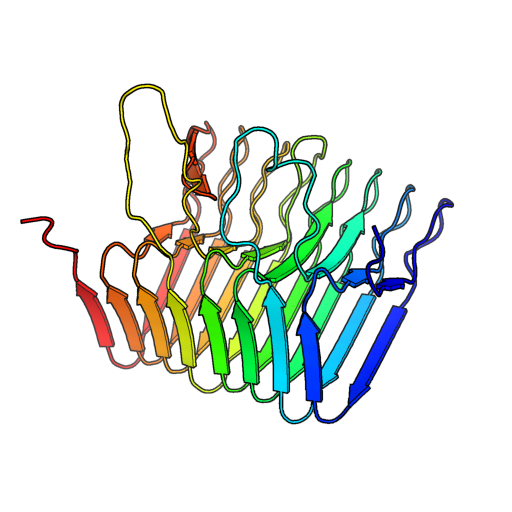5.06 219 SER A C 1
ATOM 1610 O O . SER A 1 219 ? -7.999 8.102 -4.306 1.00 95.06 219 SER A O 1
ATOM 1612 N N . MET A 1 220 ? -9.294 9.470 -3.082 1.00 96.25 220 MET A N 1
ATOM 1613 C CA . MET A 1 220 ? -9.439 8.564 -1.952 1.00 96.25 220 MET A CA 1
ATOM 1614 C C . MET A 1 220 ? -10.898 8.474 -1.528 1.00 96.25 220 MET A C 1
ATOM 1616 O O . MET A 1 220 ? -11.559 9.499 -1.326 1.00 96.25 220 MET A O 1
ATOM 1620 N N . LYS A 1 221 ? -11.370 7.246 -1.345 1.00 98.25 221 LYS A N 1
ATOM 1621 C CA . LYS A 1 221 ? -12.661 6.939 -0.745 1.00 98.25 221 LYS A CA 1
ATOM 1622 C C . LYS A 1 221 ? -12.445 6.053 0.479 1.00 98.25 221 LYS A C 1
ATOM 1624 O O . LYS A 1 221 ? -11.705 5.079 0.426 1.00 98.25 221 LYS A O 1
ATOM 1629 N N . ILE A 1 222 ? -13.073 6.431 1.585 1.00 98.50 222 ILE A N 1
ATOM 1630 C CA . ILE A 1 222 ? -13.090 5.671 2.833 1.00 98.50 222 ILE A CA 1
ATOM 1631 C C . ILE A 1 222 ? -14.555 5.424 3.180 1.00 98.50 222 ILE A C 1
ATOM 1633 O O . ILE A 1 222 ? -15.298 6.383 3.379 1.00 98.50 222 ILE A O 1
ATOM 1637 N N . ASP A 1 223 ? -14.963 4.162 3.237 1.00 98.81 223 ASP A N 1
ATOM 1638 C CA . ASP A 1 223 ? -16.297 3.702 3.628 1.00 98.81 223 ASP A CA 1
ATOM 1639 C C . ASP A 1 223 ? -16.169 2.810 4.866 1.00 98.81 223 ASP A C 1
ATOM 1641 O O . ASP A 1 223 ? -15.747 1.653 4.783 1.00 98.81 223 ASP A O 1
ATOM 1645 N N . VAL A 1 224 ? -16.460 3.381 6.033 1.00 98.81 224 VAL A N 1
ATOM 1646 C CA . VAL A 1 224 ? -16.297 2.711 7.323 1.00 98.81 224 VAL A CA 1
ATOM 1647 C C . VAL A 1 224 ? -17.518 2.837 8.215 1.00 98.81 224 VAL A C 1
ATOM 1649 O O . VAL A 1 224 ? -18.379 3.684 7.994 1.00 98.81 224 VAL A O 1
ATOM 1652 N N . ASP A 1 225 ? -17.605 2.012 9.254 1.00 98.81 225 ASP A N 1
ATOM 1653 C CA . ASP A 1 225 ? -18.543 2.283 10.344 1.00 98.81 225 ASP A CA 1
ATOM 1654 C C . ASP A 1 225 ? -17.929 3.341 11.274 1.00 98.81 225 ASP A C 1
ATOM 1656 O O . ASP A 1 225 ? -18.538 4.385 11.491 1.00 98.81 225 ASP A O 1
ATOM 1660 N N . ASN A 1 226 ? -16.675 3.146 11.693 1.00 98.75 226 ASN A N 1
ATOM 1661 C CA . ASN A 1 226 ? -15.947 4.025 12.604 1.00 98.75 226 ASN A CA 1
ATOM 1662 C C . ASN A 1 226 ? -14.576 4.447 12.052 1.00 98.75 226 ASN A C 1
ATOM 1664 O O . ASN A 1 226 ? -13.771 3.610 11.625 1.00 98.75 226 ASN A O 1
ATOM 1668 N N . LEU A 1 227 ? -14.274 5.745 12.133 1.00 98.56 227 LEU A N 1
ATOM 1669 C CA . LEU A 1 227 ? -12.961 6.320 11.833 1.00 98.56 227 LEU A CA 1
ATOM 1670 C C . LEU A 1 227 ? -12.342 6.942 13.090 1.00 98.56 227 LEU A C 1
ATOM 1672 O O . LEU A 1 227 ? -12.898 7.880 13.656 1.00 98.56 227 LEU A O 1
ATOM 1676 N N . TYR A 1 228 ? -11.146 6.489 13.463 1.00 97.94 228 TYR A N 1
ATOM 1677 C CA . TYR A 1 228 ? -10.358 7.037 14.566 1.00 97.94 228 TYR A CA 1
ATOM 1678 C C . TYR A 1 228 ? -9.030 7.592 14.039 1.00 97.94 228 TYR A C 1
ATOM 1680 O O . TYR A 1 228 ? -8.149 6.838 13.624 1.00 97.94 228 TYR A O 1
ATOM 1688 N N . LEU A 1 229 ? -8.874 8.915 14.075 1.00 95.44 229 LEU A N 1
ATOM 1689 C CA . LEU A 1 229 ? -7.636 9.622 13.758 1.00 95.44 229 LEU A CA 1
ATOM 1690 C C . LEU A 1 229 ? -7.035 10.167 15.055 1.00 95.44 229 LEU A C 1
ATOM 1692 O O . LEU A 1 229 ? -7.541 11.137 15.615 1.00 95.44 229 LEU A O 1
ATOM 1696 N N . GLN A 1 230 ? -5.978 9.530 15.551 1.00 93.19 230 GLN A N 1
ATOM 1697 C CA . GLN A 1 230 ? -5.443 9.784 16.892 1.00 93.19 230 GLN A CA 1
ATOM 1698 C C . GLN A 1 230 ? -3.936 10.043 16.863 1.00 93.19 230 GLN A C 1
ATOM 1700 O O . GLN A 1 230 ? -3.243 9.651 15.927 1.00 93.19 230 GLN A O 1
ATOM 1705 N N . SER A 1 231 ? -3.394 10.692 17.895 1.00 89.06 231 SER A N 1
ATOM 1706 C CA . SER A 1 231 ? -1.940 10.794 18.128 1.00 89.06 231 SER A CA 1
ATOM 1707 C C . SER A 1 231 ? -1.121 11.243 16.900 1.00 89.06 231 SER A C 1
ATOM 1709 O O . SER A 1 231 ? -0.041 10.721 16.626 1.00 89.06 231 SER A O 1
ATOM 1711 N N . GLY A 1 232 ? -1.645 12.199 16.125 1.00 85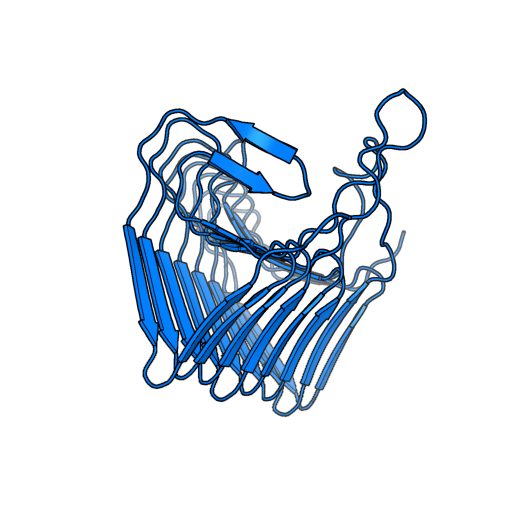.88 232 GLY A N 1
ATOM 1712 C CA . GLY A 1 232 ? -0.974 12.731 14.932 1.00 85.88 232 GLY A CA 1
ATOM 1713 C C . GLY A 1 232 ? -1.110 11.884 13.662 1.00 85.88 232 GLY A C 1
ATOM 1714 O O . GLY A 1 232 ? -0.403 12.159 12.692 1.00 85.88 232 GLY A O 1
ATOM 1715 N N . GLY A 1 233 ? -1.991 10.879 13.649 1.00 89.56 233 GLY A N 1
ATOM 1716 C CA . GLY A 1 233 ? -2.377 10.164 12.434 1.00 89.56 233 GLY A CA 1
ATOM 1717 C C . GLY A 1 233 ? -2.827 11.119 11.322 1.00 89.56 233 GLY A C 1
ATOM 1718 O O . GLY A 1 233 ? -3.401 12.179 11.586 1.00 89.56 233 GLY A O 1
ATOM 1719 N N . LEU A 1 234 ? -2.551 10.754 10.069 1.00 88.12 234 LEU A N 1
ATOM 1720 C CA . LEU A 1 234 ? -2.745 11.619 8.908 1.00 88.12 234 LEU A CA 1
ATOM 1721 C C . LEU A 1 234 ? -3.579 10.936 7.818 1.00 88.12 234 LEU A C 1
ATOM 1723 O O . LEU A 1 234 ? -3.161 9.938 7.237 1.00 88.12 234 LEU A O 1
ATOM 1727 N N . LEU A 1 235 ? -4.709 11.551 7.472 1.00 90.00 235 LEU A N 1
ATOM 1728 C CA . LEU A 1 235 ? -5.400 11.349 6.198 1.00 90.00 235 LEU A CA 1
ATOM 1729 C C . LEU A 1 235 ? -5.066 12.529 5.289 1.00 90.00 235 LEU A C 1
ATOM 1731 O O . LEU A 1 235 ? -5.399 13.667 5.615 1.00 90.00 235 LEU A O 1
ATOM 1735 N N . THR A 1 236 ? -4.381 12.287 4.173 1.00 85.25 236 THR A N 1
ATOM 1736 C CA . THR A 1 236 ? -3.953 13.368 3.274 1.00 85.25 236 THR A CA 1
ATOM 1737 C C . THR A 1 236 ? -4.153 12.999 1.817 1.00 85.25 236 THR A C 1
ATOM 1739 O O . THR A 1 236 ? -3.816 11.905 1.387 1.00 85.25 236 THR A O 1
ATOM 1742 N N . ASN A 1 237 ? -4.669 13.931 1.026 1.00 85.69 237 ASN A N 1
ATOM 1743 C CA . ASN A 1 237 ? -4.730 13.788 -0.422 1.00 85.69 237 ASN A CA 1
ATOM 1744 C C . ASN A 1 237 ? -4.185 15.051 -1.097 1.00 85.69 237 ASN A C 1
ATOM 1746 O O . ASN A 1 237 ? -4.847 15.714 -1.889 1.00 85.69 237 ASN A O 1
ATOM 1750 N N . SER A 1 238 ? -2.981 15.433 -0.684 1.00 82.00 238 SER A N 1
ATOM 1751 C CA . SER A 1 238 ? -2.294 16.633 -1.152 1.00 82.00 238 SER A CA 1
ATOM 1752 C C . SER A 1 238 ? -1.180 16.262 -2.123 1.00 82.00 238 SER A C 1
ATOM 1754 O O . SER A 1 238 ? -0.559 15.206 -2.003 1.00 82.00 238 SER A O 1
ATOM 1756 N N . SER A 1 239 ? -0.852 17.168 -3.041 1.00 76.31 239 SER A N 1
ATOM 1757 C CA . SER A 1 239 ? 0.349 17.128 -3.892 1.00 76.31 239 SER A CA 1
ATOM 1758 C C . SER A 1 239 ? 1.633 17.382 -3.093 1.00 76.31 239 SER A C 1
ATOM 1760 O O . SER A 1 239 ? 2.592 17.952 -3.578 1.00 76.31 239 SER A O 1
ATOM 1762 N N . SER A 1 240 ? 1.637 17.076 -1.804 1.00 74.12 240 SER A N 1
ATOM 1763 C CA . SER A 1 240 ? 2.770 17.172 -0.896 1.00 74.12 240 SER A CA 1
ATOM 1764 C C . SER A 1 240 ? 2.476 16.213 0.243 1.00 74.12 240 SER A C 1
ATOM 1766 O O . SER A 1 240 ? 1.350 16.160 0.745 1.00 74.12 240 SER A O 1
ATOM 1768 N N . ALA A 1 241 ? 3.467 15.432 0.651 1.00 67.88 241 ALA A N 1
ATOM 1769 C CA . ALA A 1 241 ? 3.267 14.423 1.678 1.00 67.88 241 ALA A CA 1
ATOM 1770 C C . ALA A 1 241 ? 4.469 14.298 2.598 1.00 67.88 241 ALA A C 1
ATOM 1772 O O . ALA A 1 241 ? 5.600 14.647 2.255 1.00 67.88 241 ALA A O 1
ATOM 1773 N N . ILE A 1 242 ? 4.193 13.767 3.784 1.00 65.69 242 ILE A N 1
ATOM 1774 C CA . ILE A 1 242 ? 5.215 13.218 4.660 1.00 65.69 242 ILE A CA 1
ATOM 1775 C C . ILE A 1 242 ? 5.261 11.721 4.362 1.00 65.69 242 ILE A C 1
ATOM 1777 O O . ILE A 1 242 ? 4.250 11.033 4.501 1.00 65.69 242 ILE A O 1
ATOM 1781 N N . LEU A 1 243 ? 6.416 11.241 3.907 1.00 62.59 243 LEU A N 1
ATOM 1782 C CA . LEU A 1 243 ? 6.670 9.828 3.626 1.00 62.59 243 LEU A CA 1
ATOM 1783 C C . LEU A 1 243 ? 8.049 9.466 4.157 1.00 62.59 243 LEU A C 1
ATOM 1785 O O . LEU A 1 243 ? 9.020 10.181 3.896 1.00 62.59 243 LEU A O 1
ATOM 1789 N N . GLY A 1 244 ? 8.123 8.396 4.955 1.00 57.50 244 GLY A N 1
ATOM 1790 C CA . GLY A 1 244 ? 9.353 8.028 5.668 1.00 57.50 244 GLY A CA 1
ATOM 1791 C C . GLY A 1 244 ? 9.897 9.159 6.554 1.00 57.50 244 GLY A C 1
ATOM 1792 O O . GLY A 1 244 ? 11.095 9.248 6.788 1.00 57.50 244 GLY A O 1
ATOM 1793 N N . GLY A 1 245 ? 9.036 10.093 6.987 1.00 57.84 245 GLY A N 1
ATOM 1794 C CA . GLY A 1 245 ? 9.412 11.273 7.782 1.00 57.84 245 GLY A CA 1
ATOM 1795 C C . GLY A 1 245 ? 9.983 12.460 7.056 1.00 57.84 245 GLY A C 1
ATOM 1796 O O . GLY A 1 245 ? 10.190 13.488 7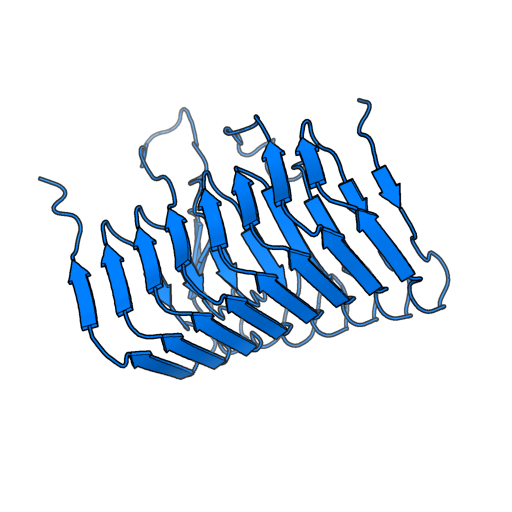.698 1.00 57.84 245 GLY A O 1
ATOM 1797 N N . LYS A 1 246 ? 10.216 12.353 5.754 1.00 62.38 246 LYS A N 1
ATOM 1798 C CA . LYS A 1 246 ? 10.629 13.491 4.950 1.00 62.38 246 LYS A CA 1
ATOM 1799 C C . LYS A 1 246 ? 9.390 14.202 4.430 1.00 62.38 246 LYS A C 1
ATOM 1801 O O . LYS A 1 246 ? 8.469 13.560 3.928 1.00 62.38 246 LYS A O 1
ATOM 1806 N N . PHE A 1 247 ? 9.370 15.524 4.566 1.00 67.88 247 PHE A N 1
ATOM 1807 C CA . PHE A 1 247 ? 8.361 16.354 3.926 1.00 67.88 247 PHE A CA 1
ATOM 1808 C C . PHE A 1 247 ? 8.769 16.615 2.479 1.00 67.88 247 PHE A C 1
ATOM 1810 O O . PHE A 1 247 ? 9.874 17.090 2.210 1.00 67.88 247 PHE A O 1
ATOM 1817 N N . TRP A 1 248 ? 7.871 16.290 1.560 1.00 68.31 248 TRP A N 1
ATOM 1818 C CA . TRP A 1 248 ? 8.058 16.468 0.132 1.00 68.31 248 TRP A CA 1
ATOM 1819 C C . TRP A 1 248 ? 7.129 17.569 -0.353 1.00 68.31 248 TRP A C 1
ATOM 1821 O O . TRP A 1 248 ? 5.909 17.445 -0.253 1.00 68.31 248 TRP A O 1
ATOM 1831 N N . LEU A 1 249 ? 7.733 18.647 -0.849 1.00 74.00 249 LEU A N 1
ATOM 1832 C CA . LEU A 1 249 ? 7.032 19.764 -1.465 1.00 74.00 249 LEU A CA 1
ATOM 1833 C C . LEU A 1 249 ? 6.862 19.485 -2.950 1.00 74.00 249 LEU A C 1
ATOM 1835 O O . LEU A 1 249 ? 7.852 19.349 -3.669 1.00 74.00 249 LEU A O 1
ATOM 1839 N N . ALA A 1 250 ? 5.617 19.457 -3.399 1.00 80.88 250 ALA A N 1
ATOM 1840 C CA . ALA A 1 250 ? 5.285 19.338 -4.805 1.00 80.88 250 ALA A CA 1
ATOM 1841 C C . ALA A 1 250 ? 4.280 20.412 -5.239 1.00 80.88 250 ALA A C 1
ATOM 1843 O O . ALA A 1 250 ? 3.736 21.149 -4.415 1.00 80.88 250 ALA A O 1
ATOM 1844 N N . THR A 1 251 ? 4.146 20.595 -6.555 1.00 83.44 251 THR A N 1
ATOM 1845 C CA . THR A 1 251 ? 3.546 21.806 -7.146 1.00 83.44 251 THR A CA 1
ATOM 1846 C C . THR A 1 251 ? 2.201 21.582 -7.823 1.00 83.44 251 THR A C 1
ATOM 1848 O O . THR A 1 251 ? 1.582 22.558 -8.245 1.00 83.44 251 THR A O 1
ATOM 1851 N N . GLY A 1 252 ? 1.740 20.335 -7.956 1.00 84.81 252 GLY A N 1
ATOM 1852 C CA . GLY A 1 252 ? 0.427 20.069 -8.542 1.00 84.81 252 GLY A CA 1
ATOM 1853 C C . GLY A 1 252 ? -0.728 20.361 -7.586 1.00 84.81 252 GLY A C 1
ATOM 1854 O O . GLY A 1 252 ? -0.535 20.850 -6.472 1.00 84.81 252 GLY A O 1
ATOM 1855 N N . ASN A 1 253 ? -1.953 20.070 -8.019 1.00 90.44 253 ASN A N 1
ATOM 1856 C CA . ASN A 1 253 ? -3.148 20.330 -7.219 1.00 90.44 253 ASN A CA 1
ATOM 1857 C C . ASN A 1 253 ? -3.403 19.215 -6.192 1.00 90.44 253 ASN A C 1
ATOM 1859 O O . ASN A 1 253 ? -3.008 18.063 -6.389 1.00 90.44 253 ASN A O 1
ATOM 1863 N N . GLY A 1 254 ? -4.106 19.558 -5.109 1.00 89.75 254 GLY A N 1
ATOM 1864 C CA . GLY A 1 254 ? -4.687 18.568 -4.201 1.00 89.75 254 GLY A CA 1
ATOM 1865 C C . GLY A 1 254 ? -5.751 17.708 -4.893 1.00 89.75 254 GLY A C 1
ATOM 1866 O O . GLY A 1 254 ? -6.342 18.117 -5.893 1.00 89.75 254 GLY A O 1
ATOM 1867 N N . GLY A 1 255 ? -5.966 16.516 -4.350 1.00 90.44 255 GLY A N 1
ATOM 1868 C CA . GLY A 1 255 ? -6.927 15.529 -4.820 1.00 90.44 255 GLY A CA 1
ATOM 1869 C C . GLY A 1 255 ? -8.219 15.528 -4.001 1.00 90.44 255 GLY A C 1
ATOM 1870 O O . GLY A 1 255 ? -8.395 16.317 -3.070 1.00 90.44 255 GLY A O 1
ATOM 1871 N N . ASN A 1 256 ? -9.126 14.606 -4.326 1.00 92.81 256 ASN A N 1
ATOM 1872 C CA . ASN A 1 256 ? -10.417 14.473 -3.642 1.00 92.81 256 ASN A CA 1
ATOM 1873 C C . ASN A 1 256 ? -10.377 13.383 -2.564 1.00 92.81 256 ASN A C 1
ATOM 1875 O O . ASN A 1 256 ? -10.006 12.246 -2.847 1.00 92.81 256 ASN A O 1
ATOM 1879 N N . LEU A 1 257 ? -10.794 13.700 -1.337 1.00 94.69 257 LEU A N 1
ATOM 1880 C CA . LEU A 1 257 ? -11.006 12.733 -0.255 1.00 94.69 257 LEU A CA 1
ATOM 1881 C C . LEU A 1 257 ? -12.495 12.691 0.092 1.00 94.69 257 LEU A C 1
ATOM 1883 O O . LEU A 1 257 ? -13.068 13.709 0.472 1.00 94.69 257 LEU A O 1
ATOM 1887 N N . THR A 1 258 ? -13.105 11.514 -0.011 1.00 97.25 258 THR A N 1
ATOM 1888 C CA . THR A 1 258 ? -14.463 11.253 0.478 1.00 97.25 258 THR A CA 1
ATOM 1889 C C . THR A 1 258 ? -14.392 10.284 1.648 1.00 97.25 258 THR A C 1
ATOM 1891 O O . THR A 1 258 ? -13.880 9.178 1.496 1.00 97.25 258 THR A O 1
ATOM 1894 N N . VAL A 1 259 ? -14.919 10.690 2.802 1.00 97.94 259 VAL A N 1
ATOM 1895 C CA . VAL A 1 259 ? -15.056 9.832 3.984 1.00 97.94 259 VAL A CA 1
ATOM 1896 C C . VAL A 1 259 ? -16.536 9.638 4.274 1.00 97.94 259 VAL A C 1
ATOM 1898 O O . VAL A 1 259 ? -17.276 10.608 4.430 1.00 97.94 259 VAL A O 1
ATOM 1901 N N . ILE A 1 260 ? -16.950 8.381 4.342 1.00 98.44 260 ILE A N 1
ATOM 1902 C CA . ILE A 1 260 ? -18.286 7.934 4.711 1.00 98.44 260 ILE A CA 1
ATOM 1903 C C . ILE A 1 260 ? -18.097 7.086 5.968 1.00 98.44 260 ILE A C 1
ATOM 1905 O O . ILE A 1 260 ? -17.513 6.011 5.896 1.00 98.44 260 ILE A O 1
ATOM 1909 N N . ALA A 1 261 ? -18.546 7.594 7.114 1.00 98.19 261 ALA A N 1
ATOM 1910 C CA . ALA A 1 261 ? -18.577 6.860 8.376 1.00 98.19 261 ALA A CA 1
ATOM 1911 C C . ALA A 1 261 ? -20.038 6.646 8.786 1.00 98.19 261 ALA A C 1
ATOM 1913 O O . ALA A 1 261 ? -20.807 7.612 8.798 1.00 98.19 261 ALA A O 1
ATOM 1914 N N . LYS A 1 262 ? -20.442 5.404 9.070 1.00 98.31 262 LYS A N 1
ATOM 1915 C CA . LYS A 1 262 ? -21.839 5.088 9.428 1.00 98.31 262 LYS A CA 1
ATOM 1916 C C . LYS A 1 262 ? -22.171 5.385 10.888 1.00 98.31 262 LYS A C 1
ATOM 1918 O O . LYS A 1 262 ? -23.330 5.668 11.185 1.00 98.31 262 LYS A O 1
ATOM 1923 N N . GLU A 1 263 ? -21.180 5.294 11.766 1.00 98.31 263 GLU A N 1
ATOM 1924 C CA . GLU A 1 263 ? -21.315 5.454 13.211 1.00 98.31 263 GLU A CA 1
ATOM 1925 C C . GLU A 1 263 ? -20.556 6.707 13.667 1.00 98.31 263 GLU A C 1
ATOM 1927 O O . GLU A 1 263 ? -21.174 7.768 13.763 1.00 98.31 263 GLU A O 1
ATOM 1932 N N . ASP A 1 264 ? -19.237 6.626 13.874 1.00 97.56 264 ASP A N 1
ATOM 1933 C CA . ASP A 1 264 ? -18.449 7.726 14.445 1.00 97.56 264 ASP A CA 1
ATOM 1934 C C . ASP A 1 264 ? -17.230 8.143 13.602 1.00 97.56 264 ASP A C 1
ATOM 1936 O O . ASP A 1 264 ? -16.558 7.343 12.946 1.00 97.56 264 ASP A O 1
ATOM 1940 N N . ILE A 1 265 ? -16.894 9.435 13.694 1.00 98.31 265 ILE A N 1
ATOM 1941 C CA . ILE A 1 265 ? -15.587 9.983 13.310 1.00 98.31 265 ILE A CA 1
ATOM 1942 C C . ILE A 1 265 ? -14.983 10.664 14.538 1.00 98.31 265 ILE A C 1
ATOM 1944 O O . ILE A 1 265 ? -15.477 11.701 14.984 1.00 98.31 265 ILE A O 1
ATOM 1948 N N . ILE A 1 266 ? -13.886 10.112 15.053 1.00 97.56 266 ILE A N 1
ATOM 1949 C CA . ILE A 1 266 ? -13.116 10.675 16.165 1.00 97.56 266 ILE A CA 1
ATOM 1950 C C . ILE A 1 266 ? -11.791 11.214 15.632 1.00 97.56 266 ILE A C 1
ATOM 1952 O O . ILE A 1 266 ? -11.001 10.475 15.046 1.00 97.56 266 ILE A O 1
ATOM 1956 N N . ILE A 1 267 ? -11.535 12.505 15.852 1.00 96.25 267 ILE A N 1
ATOM 1957 C CA . ILE A 1 267 ? -10.278 13.170 15.487 1.00 96.25 267 ILE A CA 1
ATOM 1958 C C . ILE A 1 267 ? -9.683 13.796 16.744 1.00 96.25 267 ILE A C 1
ATOM 1960 O O . ILE A 1 267 ? -10.153 14.828 17.223 1.00 96.25 267 ILE A O 1
ATOM 1964 N N . GLU A 1 268 ? -8.632 13.172 17.265 1.00 93.06 268 GLU A N 1
ATOM 1965 C CA . GLU A 1 268 ? -7.961 13.573 18.496 1.00 93.06 268 GLU A CA 1
ATOM 1966 C C . GLU A 1 268 ? -6.478 13.828 18.229 1.00 93.06 268 GLU A C 1
ATOM 1968 O O . GLU A 1 268 ? -5.700 12.950 17.846 1.00 93.06 268 GLU A O 1
ATOM 1973 N N . GLY A 1 269 ? -6.072 15.080 18.428 1.00 82.81 269 GLY A N 1
ATOM 1974 C CA . GLY A 1 269 ? -4.677 15.473 18.304 1.00 82.81 269 GLY A CA 1
ATOM 1975 C C . GLY A 1 269 ? -3.807 14.901 19.422 1.00 82.81 269 GLY A C 1
ATOM 1976 O O . GLY A 1 269 ? -4.278 14.498 20.483 1.00 82.81 269 GLY A O 1
ATOM 1977 N N . HIS A 1 270 ? -2.498 14.928 19.198 1.00 73.44 270 HIS A N 1
ATOM 1978 C CA . HIS A 1 270 ? -1.526 14.713 20.260 1.00 73.44 270 HIS A CA 1
ATOM 1979 C C . HIS A 1 270 ? -1.287 16.036 20.999 1.00 73.44 270 HIS A C 1
ATOM 1981 O O . HIS A 1 270 ? -0.943 17.026 20.352 1.00 73.44 270 HIS A O 1
ATOM 1987 N N . ASN A 1 271 ? -1.444 16.065 22.326 1.00 59.06 271 ASN A N 1
ATOM 1988 C CA . ASN A 1 271 ? -0.917 17.160 23.138 1.00 59.06 271 ASN A CA 1
ATOM 1989 C C . ASN A 1 271 ? 0.580 16.890 23.393 1.00 59.06 271 ASN A C 1
ATOM 1991 O O . ASN A 1 271 ? 0.886 15.918 24.079 1.00 59.06 271 ASN A O 1
ATOM 1995 N N . PRO A 1 272 ? 1.508 17.692 22.838 1.00 57.62 272 PRO A N 1
ATOM 1996 C CA . PRO A 1 272 ? 2.946 17.480 23.003 1.00 57.62 272 PRO A CA 1
ATOM 1997 C C . PRO A 1 272 ? 3.490 17.965 24.363 1.00 57.62 272 PRO A C 1
ATOM 1999 O O . PRO A 1 272 ? 4.709 17.970 24.542 1.00 57.62 272 PRO A O 1
ATOM 2002 N N . PHE A 1 273 ? 2.616 18.412 25.277 1.00 46.88 273 PHE A N 1
ATOM 2003 C CA . PHE A 1 273 ? 2.945 18.951 26.602 1.00 46.88 273 PHE A CA 1
ATOM 2004 C C . PHE A 1 273 ? 2.503 18.027 27.737 1.00 46.88 273 PHE A C 1
ATOM 2006 O O . PHE A 1 273 ? 1.340 17.559 27.694 1.00 46.88 273 PHE A O 1
#

Foldseek 3Di:
DDEAEAEQEAEDLEAWEEAAEAEQEAEAEPLHEYETEYAHQHEWEEYEEHHAAEYEQAYPPLFDFPVRPVPDRGREYATEYEEQYEFYEYEYHHQEYEYASYEYAREYAAEYFWYEYEYEYQEYEYESQYEYETEYAANYAYEFYEYEAHHAAEYAYAWADDDPDDDDDGPGQTSAYEYESEYAYHEEFEEYEEEHAEYAFAHQHEYESEYLEQYEFYEYEAAYQEYHAYHNGDYARGNWDQHSNDTGDYRYGGYYYHYHHNHDYHHYYDDPD

Radius of gyration: 17.55 Å; Cα contacts (8 Å, |Δi|>4): 1023; chains: 1; bounding box: 46×44×50 Å

pLDDT: mean 86.07, std 15.13, range [44.0, 98.94]

Mean predicted aligned error: 6.76 Å